Protein AF-A0A7X5N1J2-F1 (afdb_monomer_lite)

Foldseek 3Di:
DKDKDDQQDADPVRDGVNDIDIDDDDDDFDDWDKAWPFFEEADELPPDLATKMKTAPAFKKKKWKWFFDPVLVVLCCVLRVTFFKDFLCSQPPPPDSHHHVVVGTGTQDIDMDTDDDDGGDIDIDHDPLNVPPSSSDFGKMKMWMDGPPDPHRMTGIHIYGYDQWDWDWDDDPPDIDIDIDGNPD

Organism: Xanthomonas perforans (NCBI:txid442694)

InterPro domains:
  IPR049120 Alpha-2 macroglobulin, MG2 domain [PF21142] (35-160)
  IPR051802 Alpha-2-macroglobulin-like [PTHR40094] (1-184)

Secondary structure (DSSP, 8-state):
-EEEE-TTPBPTTS-B--S-EEEE---PPPPPEEEES-SSEEEETTT---EEEEEES--EEEEEEEEEPGGGHHHHHHH-SS-EEEEHHHHH---TT---HHHHEEEEEEEEEE----TT--EEEEE--TT-GGGSSSEEEEEEEEETT---SEEEEEEEEEESEEEEEEEETTEEEEEEEES--

pLDDT: mean 85.15, std 10.13, range [54.38, 95.81]

Sequence (185 aa):
YTVLVDANLLAADGSRLGKPLKQKVYTGALKPVAGFASQGSVLPARESRGLPVVSVNVPEVDVEFLRVREKSLPAFFQQFQRGGRRGSWELESEYNDKQPLSKLADPVYVNRFILGGKQNERVLTYLPTQDIKELQEPGLYFAVMKRAGSFDNGFDTAFFTVSDIGLHTRAYKDKLFVHTASLQS

Structure (mmCIF, N/CA/C/O backbone):
data_AF-A0A7X5N1J2-F1
#
_entry.id   AF-A0A7X5N1J2-F1
#
loop_
_atom_site.group_PDB
_atom_site.id
_atom_site.type_symbol
_atom_site.label_atom_id
_atom_site.label_alt_id
_atom_site.label_comp_id
_atom_site.label_asym_id
_atom_site.label_entity_id
_atom_site.label_seq_id
_atom_site.pdbx_PDB_ins_code
_atom_site.Cartn_x
_atom_site.Cartn_y
_atom_site.Cartn_z
_atom_site.occupancy
_atom_site.B_iso_or_equiv
_atom_site.auth_seq_id
_atom_site.auth_comp_id
_atom_site.auth_asym_id
_atom_site.auth_atom_id
_atom_site.pdbx_PDB_model_num
ATOM 1 N N . TYR A 1 1 ? -17.396 0.443 27.880 1.00 82.31 1 TYR A N 1
ATOM 2 C CA . TYR A 1 1 ? -18.662 1.063 28.324 1.00 82.31 1 TYR A CA 1
ATOM 3 C C . TYR A 1 1 ? -19.484 0.029 29.089 1.00 82.31 1 TYR A C 1
ATOM 5 O O . TYR A 1 1 ? -19.074 -1.124 29.172 1.00 82.31 1 TYR A O 1
ATOM 13 N N . THR A 1 2 ? -20.599 0.425 29.699 1.00 91.81 2 THR A N 1
ATOM 14 C CA . THR A 1 2 ? -21.495 -0.508 30.399 1.00 91.81 2 THR A CA 1
ATOM 15 C C . THR A 1 2 ? -22.780 -0.625 29.601 1.00 91.81 2 THR A C 1
ATOM 17 O O . THR A 1 2 ? -23.405 0.391 29.319 1.00 91.81 2 THR A O 1
ATOM 20 N N . VAL A 1 3 ? -23.155 -1.847 29.240 1.00 93.81 3 VAL A N 1
ATOM 21 C CA . VAL A 1 3 ? -24.451 -2.149 28.634 1.00 93.81 3 VAL A CA 1
ATOM 22 C C . VAL A 1 3 ? -25.414 -2.491 29.755 1.00 93.81 3 VAL A C 1
ATOM 24 O O . VAL A 1 3 ? -25.106 -3.329 30.606 1.00 93.81 3 VAL A O 1
ATOM 27 N N . LEU A 1 4 ? -26.559 -1.820 29.765 1.00 94.31 4 LEU A N 1
ATOM 28 C CA . LEU A 1 4 ? -27.671 -2.141 30.643 1.00 94.31 4 LEU A CA 1
ATOM 29 C C . LEU A 1 4 ? -28.816 -2.633 29.767 1.00 94.31 4 LEU A C 1
ATOM 31 O O . LEU A 1 4 ? -29.276 -1.914 28.885 1.00 94.31 4 LEU A O 1
ATOM 35 N N . VAL A 1 5 ? -29.229 -3.873 29.993 1.00 93.62 5 VAL A N 1
ATOM 36 C CA . VAL A 1 5 ? -30.381 -4.478 29.332 1.00 93.62 5 VAL A CA 1
ATOM 37 C C . VAL A 1 5 ? -31.545 -4.417 30.304 1.00 93.62 5 VAL A C 1
ATOM 39 O O . VAL A 1 5 ? -31.439 -4.906 31.431 1.00 93.62 5 VAL A O 1
ATOM 42 N N . ASP A 1 6 ? -32.628 -3.773 29.880 1.00 93.44 6 ASP A N 1
ATOM 43 C CA . ASP A 1 6 ? -33.810 -3.582 30.712 1.00 93.44 6 ASP A CA 1
ATOM 44 C C . ASP A 1 6 ? -34.527 -4.914 30.980 1.00 93.44 6 ASP A C 1
ATOM 46 O O . ASP A 1 6 ? -34.611 -5.781 30.107 1.00 93.44 6 ASP A O 1
ATOM 50 N N . ALA A 1 7 ? -35.085 -5.066 32.182 1.00 92.75 7 ALA A N 1
ATOM 51 C CA . ALA A 1 7 ? -35.844 -6.256 32.568 1.00 92.75 7 ALA A CA 1
ATOM 52 C 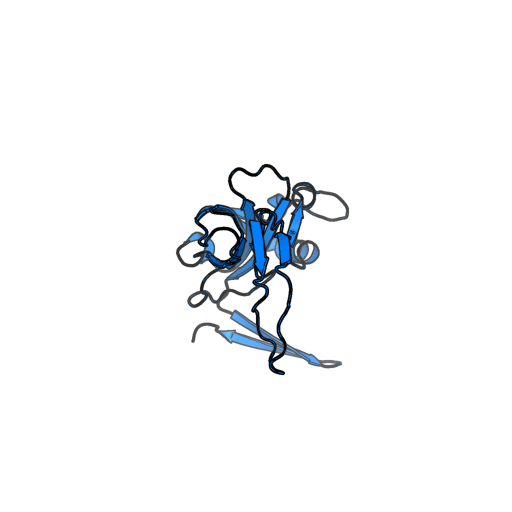C . ALA A 1 7 ? -37.081 -6.492 31.681 1.00 92.75 7 ALA A C 1
ATOM 54 O O . ALA A 1 7 ? -37.559 -7.622 31.566 1.00 92.75 7 ALA A O 1
ATOM 55 N N . ASN A 1 8 ? -37.598 -5.434 31.056 1.00 94.00 8 ASN A N 1
ATOM 56 C CA . ASN A 1 8 ? -38.780 -5.471 30.209 1.00 94.00 8 ASN A CA 1
ATOM 57 C C . ASN A 1 8 ? -38.484 -5.820 28.750 1.00 94.00 8 ASN A C 1
ATOM 59 O O . ASN A 1 8 ? -39.439 -5.861 27.970 1.00 94.00 8 ASN A O 1
ATOM 63 N N . LEU A 1 9 ? -37.217 -6.067 28.381 1.00 92.94 9 LEU A N 1
ATOM 64 C CA . LEU A 1 9 ? -36.856 -6.481 27.027 1.00 92.94 9 LEU A CA 1
ATOM 65 C C . LEU A 1 9 ? -37.689 -7.709 26.630 1.00 92.94 9 LEU A C 1
ATOM 67 O O . LEU A 1 9 ? -37.659 -8.731 27.319 1.00 92.94 9 LEU A O 1
ATOM 71 N N . LEU A 1 10 ? -38.458 -7.559 25.552 1.00 94.69 10 LEU A N 1
ATOM 72 C CA . LEU A 1 10 ? -39.409 -8.552 25.068 1.00 94.69 10 LEU A CA 1
ATOM 73 C C . LEU A 1 10 ? -38.731 -9.452 24.030 1.00 94.69 10 LEU A C 1
ATOM 75 O O . LEU A 1 10 ? -38.109 -8.956 23.090 1.00 94.69 10 LEU A O 1
ATOM 79 N N . ALA A 1 11 ? -38.868 -10.762 24.188 1.00 91.12 11 ALA A N 1
ATOM 80 C CA . ALA A 1 11 ? -38.504 -11.728 23.166 1.00 91.12 11 ALA A CA 1
ATOM 81 C C . ALA A 1 11 ? -39.623 -11.857 22.118 1.00 91.12 11 ALA A C 1
ATOM 83 O O . ALA A 1 11 ? -40.761 -11.434 22.333 1.00 91.12 11 ALA A O 1
ATOM 84 N N . ALA A 1 12 ? -39.302 -12.452 20.967 1.00 92.81 12 ALA A N 1
ATOM 85 C CA . ALA A 1 12 ? -40.252 -12.626 19.865 1.00 92.81 12 ALA A CA 1
ATOM 86 C C . ALA A 1 12 ? -41.467 -13.503 20.230 1.00 92.81 12 ALA A C 1
ATOM 88 O O . ALA A 1 12 ? -42.516 -13.385 19.606 1.00 92.81 12 ALA A O 1
ATOM 89 N N . ASP A 1 13 ? -41.337 -14.354 21.248 1.00 92.12 13 ASP A N 1
ATOM 90 C CA . ASP A 1 13 ? -42.407 -15.199 21.790 1.00 92.12 13 ASP A CA 1
ATOM 91 C C . ASP A 1 13 ? -43.282 -14.491 22.847 1.00 92.12 13 ASP A C 1
ATOM 93 O O . ASP A 1 13 ? -44.199 -15.093 23.401 1.00 92.12 13 ASP A O 1
ATOM 97 N N . GLY A 1 14 ? -43.010 -13.212 23.135 1.00 90.31 14 GLY A N 1
ATOM 98 C CA . GLY A 1 14 ? -43.732 -12.407 24.120 1.00 90.31 14 GLY A CA 1
ATOM 99 C C . GLY A 1 14 ? -43.215 -12.522 25.558 1.00 90.31 14 GLY A C 1
ATOM 100 O O . GLY A 1 14 ? -43.698 -11.795 26.430 1.00 90.31 14 GLY A O 1
ATOM 101 N N . SER A 1 15 ? -42.227 -13.381 25.829 1.00 92.44 15 SER A N 1
ATOM 102 C CA . SER A 1 15 ? -41.591 -13.473 27.148 1.00 92.44 15 SER A CA 1
ATOM 103 C C . SER A 1 15 ? -40.693 -12.258 27.439 1.00 92.44 15 SER A C 1
ATOM 105 O O . SER A 1 15 ? -40.259 -11.544 26.533 1.00 92.44 15 SER A O 1
ATOM 107 N N . ARG A 1 16 ? -40.438 -11.976 28.724 1.00 92.81 16 ARG A N 1
ATOM 108 C CA . ARG A 1 16 ? -39.605 -10.845 29.179 1.00 92.81 16 ARG A CA 1
ATOM 109 C C . ARG A 1 16 ? -38.338 -11.338 29.864 1.00 92.81 16 ARG A C 1
ATOM 111 O O . ARG A 1 16 ? -38.362 -12.368 30.531 1.00 92.81 16 ARG A O 1
ATOM 118 N N . LEU A 1 17 ? -37.267 -10.546 29.786 1.00 89.69 17 LEU A N 1
ATOM 119 C CA . LEU A 1 17 ? -35.985 -10.840 30.441 1.00 89.69 17 LEU A CA 1
ATOM 120 C C . LEU A 1 17 ? -36.108 -11.003 31.972 1.00 89.69 17 LEU A C 1
ATOM 122 O O . LEU A 1 17 ? -35.361 -11.760 32.588 1.00 89.69 17 LEU A O 1
ATOM 126 N N . GLY A 1 18 ? -37.047 -10.290 32.602 1.00 89.88 18 GLY A N 1
ATOM 127 C CA . GLY A 1 18 ? -37.449 -10.466 34.001 1.00 89.88 18 GLY A CA 1
ATOM 128 C C . GLY A 1 18 ? -36.514 -9.836 35.039 1.00 89.88 18 GLY A C 1
ATOM 129 O O . GLY A 1 18 ? -36.976 -9.438 36.106 1.00 89.88 18 GLY A O 1
ATOM 130 N N . LYS A 1 19 ? -35.217 -9.682 34.746 1.00 91.00 19 LYS A N 1
ATOM 131 C CA . LYS A 1 19 ? -34.254 -8.948 35.587 1.00 91.00 19 LYS A CA 1
ATOM 132 C C . LYS A 1 19 ? -33.327 -8.092 34.724 1.00 91.00 19 LYS A C 1
ATOM 134 O O . LYS A 1 19 ? -32.952 -8.534 33.639 1.00 91.00 19 LYS A O 1
ATOM 139 N N . PRO A 1 20 ? -32.930 -6.894 35.187 1.00 91.38 20 PRO A N 1
ATOM 140 C CA . PRO A 1 20 ? -32.008 -6.066 34.429 1.00 91.38 20 PRO A CA 1
ATOM 141 C C . PRO A 1 20 ? -30.621 -6.716 34.406 1.00 91.38 20 PRO A C 1
ATOM 143 O O . PRO A 1 20 ? -30.111 -7.149 35.443 1.00 91.38 20 PRO A O 1
ATOM 146 N N . LEU A 1 21 ? -29.993 -6.761 33.231 1.00 92.88 21 LEU A N 1
ATOM 147 C CA . LEU A 1 21 ? -28.631 -7.268 33.063 1.00 92.88 21 LEU A CA 1
ATOM 148 C C . LEU A 1 21 ? -27.672 -6.093 32.895 1.00 92.88 21 LEU A C 1
ATOM 150 O O . LEU A 1 21 ? -27.823 -5.278 31.988 1.00 92.88 21 LEU A O 1
ATOM 154 N N . LYS A 1 22 ? -26.652 -6.019 33.750 1.00 94.62 22 LYS A N 1
ATOM 155 C CA . LYS A 1 22 ? -25.591 -5.015 33.651 1.00 94.62 22 LYS A CA 1
ATOM 156 C C . LYS A 1 22 ? -24.286 -5.697 33.278 1.00 94.62 22 LYS A C 1
ATOM 158 O O . LYS A 1 22 ? -23.711 -6.413 34.094 1.00 94.62 22 LYS A O 1
ATOM 163 N N . GLN A 1 23 ? -23.794 -5.437 32.072 1.00 93.12 23 GLN A N 1
ATOM 164 C CA . GLN A 1 23 ? -22.552 -6.021 31.578 1.00 93.12 23 GLN A CA 1
ATOM 165 C C . GLN A 1 23 ? -21.539 -4.934 31.236 1.00 93.12 23 GLN A C 1
ATOM 167 O O . GLN A 1 23 ? -21.796 -4.018 30.453 1.00 93.12 23 GLN A O 1
ATOM 172 N N . LYS A 1 24 ? -20.354 -5.027 31.838 1.00 91.69 24 LYS A N 1
ATOM 173 C CA . LYS A 1 24 ? -19.232 -4.152 31.501 1.00 91.69 24 LYS A CA 1
ATOM 174 C C . LYS A 1 24 ? -18.561 -4.707 30.247 1.00 91.69 24 LYS A C 1
ATOM 176 O O . LYS A 1 24 ? -18.026 -5.810 30.276 1.00 91.69 24 LYS A O 1
ATOM 181 N N . VAL A 1 25 ? -18.593 -3.945 29.158 1.00 89.25 25 VAL A N 1
ATOM 182 C CA . VAL A 1 25 ? -17.987 -4.317 27.875 1.00 89.25 25 VAL A CA 1
ATOM 183 C C . VAL A 1 25 ? -16.741 -3.473 27.655 1.00 89.25 25 VAL A C 1
ATOM 185 O O . VAL A 1 25 ? -16.778 -2.238 27.713 1.00 89.25 25 VAL A O 1
ATOM 188 N N . TYR A 1 26 ? -15.622 -4.139 27.397 1.00 84.25 26 TYR A N 1
ATOM 189 C CA . TYR A 1 26 ? -14.385 -3.483 27.005 1.00 84.25 26 TYR A CA 1
ATOM 190 C C . TYR A 1 26 ? -14.174 -3.651 25.502 1.00 84.25 26 TYR A C 1
ATOM 192 O O . TYR A 1 26 ? -13.858 -4.736 25.027 1.00 84.25 26 TYR A O 1
ATOM 200 N N . THR A 1 27 ? -14.350 -2.566 24.756 1.00 77.94 27 THR A N 1
ATOM 201 C CA . THR A 1 27 ? -13.917 -2.472 23.362 1.00 77.94 27 THR A CA 1
ATOM 202 C C . THR A 1 27 ? -12.579 -1.747 23.368 1.00 77.94 27 THR A C 1
ATOM 204 O O . THR A 1 27 ? -12.538 -0.525 23.525 1.00 77.94 27 THR A O 1
ATOM 207 N N . GLY A 1 28 ? -11.480 -2.499 23.301 1.00 77.56 28 GLY A N 1
ATOM 208 C CA . GLY A 1 28 ? -10.151 -1.908 23.157 1.00 77.56 28 GLY A CA 1
ATOM 209 C C . GLY A 1 28 ? -10.058 -1.111 21.855 1.00 77.56 28 GLY A C 1
ATOM 210 O O . GLY A 1 28 ? -10.726 -1.443 20.875 1.00 77.56 28 GLY A O 1
ATOM 211 N N . ALA A 1 29 ? -9.242 -0.058 21.840 1.00 77.06 29 ALA A N 1
ATOM 212 C CA . ALA A 1 29 ? -8.966 0.662 20.603 1.00 77.06 29 ALA A CA 1
ATOM 213 C C . ALA A 1 29 ? -8.277 -0.280 19.606 1.00 77.06 29 ALA A C 1
ATOM 215 O O . ALA A 1 29 ? -7.348 -1.010 19.972 1.00 77.06 29 ALA A O 1
ATOM 216 N N . LEU A 1 30 ? -8.720 -0.260 18.348 1.00 83.50 30 LEU A N 1
ATOM 217 C CA . LEU A 1 30 ? -8.018 -0.985 17.295 1.00 83.50 30 LEU A CA 1
ATOM 218 C C . LEU A 1 30 ? -6.622 -0.382 17.144 1.00 83.50 30 LEU A C 1
ATOM 220 O O . LEU A 1 30 ? -6.469 0.840 17.054 1.00 83.50 30 LEU A O 1
ATOM 224 N N . LYS A 1 31 ? -5.597 -1.240 17.124 1.00 87.56 31 LYS A N 1
ATOM 225 C CA . LYS A 1 31 ? -4.228 -0.784 16.873 1.00 87.56 31 LYS A CA 1
ATOM 226 C C . LYS A 1 31 ? -4.184 -0.086 15.506 1.00 87.56 31 LYS A C 1
ATOM 228 O O . LYS A 1 31 ? -4.763 -0.625 14.562 1.00 87.56 31 LYS A O 1
ATOM 233 N N . PRO A 1 32 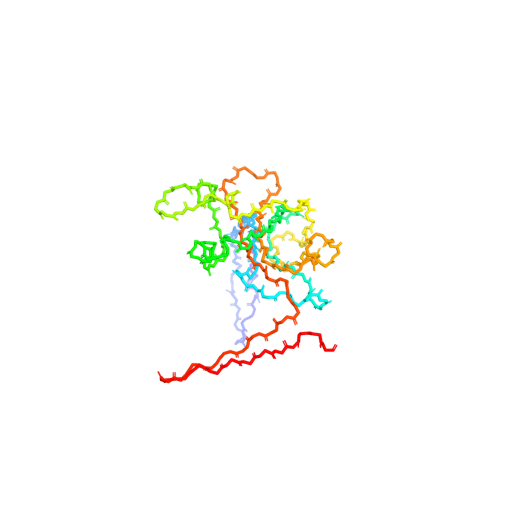? -3.508 1.069 15.384 1.00 89.38 32 PRO A N 1
ATOM 234 C CA . PRO A 1 32 ? -3.367 1.738 14.101 1.00 89.38 32 PRO A CA 1
ATOM 235 C C . PRO A 1 32 ? -2.650 0.849 13.089 1.00 89.38 32 PRO A C 1
ATOM 237 O O . PRO A 1 32 ? -1.551 0.359 13.358 1.00 89.38 32 PRO A O 1
ATOM 240 N N . VAL A 1 33 ? -3.266 0.643 11.930 1.00 89.62 33 VAL A N 1
ATOM 241 C CA . VAL A 1 33 ? -2.712 -0.167 10.841 1.00 89.62 33 VAL A CA 1
ATOM 242 C C . VAL A 1 33 ? -3.013 0.519 9.517 1.00 89.62 33 VAL A C 1
ATOM 244 O O . VAL A 1 33 ? -4.122 0.999 9.305 1.00 89.62 33 VAL A O 1
ATOM 247 N N . ALA A 1 34 ? -2.022 0.537 8.631 1.00 92.00 34 ALA A N 1
ATOM 248 C CA . ALA A 1 34 ? -2.174 0.870 7.223 1.00 92.00 34 ALA A CA 1
ATOM 249 C C . ALA A 1 34 ? -1.420 -0.180 6.395 1.00 92.00 34 ALA A C 1
ATOM 251 O O . ALA A 1 34 ? -0.380 -0.669 6.840 1.00 92.00 34 ALA A O 1
ATOM 252 N N . GLY A 1 35 ? -1.962 -0.543 5.236 1.00 91.19 35 GLY A N 1
ATOM 253 C CA . GLY A 1 35 ? -1.367 -1.513 4.317 1.00 91.19 35 GLY A CA 1
ATOM 254 C C . GLY A 1 35 ? -1.961 -1.399 2.916 1.00 91.19 35 GLY A C 1
ATOM 255 O O . GLY A 1 35 ? -3.090 -0.923 2.758 1.00 91.19 35 GLY A O 1
ATOM 256 N N . PHE A 1 36 ? -1.223 -1.818 1.893 1.00 90.81 36 PHE A N 1
ATOM 257 C CA . PHE A 1 36 ? -1.755 -1.866 0.538 1.00 90.81 36 PHE A CA 1
ATOM 258 C C . PHE A 1 36 ? -2.843 -2.939 0.434 1.00 90.81 36 PHE A C 1
ATOM 260 O O . PHE A 1 36 ? -2.718 -4.050 0.953 1.00 90.81 36 PHE A O 1
ATOM 267 N N . ALA A 1 37 ? -3.943 -2.603 -0.241 1.00 85.06 37 ALA A N 1
ATOM 268 C CA . ALA A 1 37 ? -5.053 -3.531 -0.446 1.00 85.06 37 ALA A CA 1
ATOM 269 C C . ALA A 1 37 ? -4.733 -4.587 -1.516 1.00 85.06 37 ALA A C 1
ATOM 271 O O . ALA A 1 37 ? -5.322 -5.666 -1.513 1.00 85.06 37 ALA A O 1
ATOM 272 N N . SER A 1 38 ? -3.815 -4.264 -2.432 1.00 74.06 38 SER A N 1
ATOM 273 C CA . SER A 1 38 ? -3.350 -5.141 -3.504 1.00 74.06 38 SER A CA 1
ATOM 274 C C . SER A 1 38 ? -1.841 -5.333 -3.416 1.00 74.06 38 SER A C 1
ATOM 276 O O . SER A 1 38 ? -1.108 -4.401 -3.101 1.00 74.06 38 SER A O 1
ATOM 278 N N . GLN A 1 39 ? -1.397 -6.552 -3.718 1.00 67.06 39 GLN A N 1
ATOM 279 C CA . GLN A 1 39 ? -0.000 -6.984 -3.631 1.00 67.06 39 GLN A CA 1
ATOM 280 C C . GLN A 1 39 ? 0.666 -7.140 -5.007 1.00 67.06 39 GLN A C 1
ATOM 282 O O . GLN A 1 39 ? 1.762 -7.687 -5.105 1.00 67.06 39 GLN A O 1
ATOM 287 N N . GLY A 1 40 ? -0.012 -6.687 -6.062 1.00 62.69 40 GLY A N 1
ATOM 288 C CA . GLY A 1 40 ? 0.443 -6.751 -7.446 1.00 62.69 40 GLY A CA 1
ATOM 289 C C . GLY A 1 40 ? -0.712 -6.403 -8.377 1.00 62.69 40 GLY A C 1
ATOM 290 O O . GLY A 1 40 ? -1.700 -7.133 -8.434 1.00 62.69 40 GLY A O 1
ATOM 291 N N . SER A 1 41 ? -0.621 -5.272 -9.074 1.00 63.56 41 SER A N 1
ATOM 292 C CA . SER A 1 41 ? -1.635 -4.849 -10.046 1.00 63.56 41 SER A CA 1
ATOM 293 C C . SER A 1 41 ? -0.987 -4.159 -11.236 1.00 63.56 41 SER A C 1
ATOM 295 O O . SER A 1 41 ? -0.076 -3.352 -11.073 1.00 63.56 41 SER A O 1
ATOM 297 N N . VAL A 1 42 ? -1.497 -4.425 -12.435 1.00 60.28 42 VAL A N 1
ATOM 298 C CA . VAL A 1 42 ? -1.245 -3.550 -13.584 1.00 60.28 42 VAL A CA 1
ATOM 299 C C . VAL A 1 42 ? -2.128 -2.318 -13.399 1.00 60.28 42 VAL A C 1
ATOM 301 O O . VAL A 1 42 ? -3.324 -2.461 -13.135 1.00 60.28 42 VAL A O 1
ATOM 304 N N . LEU A 1 43 ? -1.547 -1.122 -13.469 1.00 61.88 43 LEU A N 1
ATOM 305 C CA . LEU A 1 43 ? -2.310 0.119 -13.534 1.00 61.88 43 LEU A CA 1
ATOM 306 C C . LEU A 1 43 ? -2.411 0.512 -15.011 1.00 61.88 43 LEU A C 1
ATOM 308 O O . LEU A 1 43 ? -1.380 0.770 -15.637 1.00 61.88 43 LEU A O 1
ATOM 312 N N . PRO A 1 44 ? -3.625 0.579 -15.584 1.00 57.12 44 PRO A N 1
ATOM 313 C CA . PRO A 1 44 ? -3.818 1.235 -16.867 1.00 57.12 44 PRO A CA 1
ATOM 314 C C . PRO A 1 44 ? -3.316 2.676 -16.767 1.00 57.12 44 PRO A C 1
ATOM 316 O O . PRO A 1 44 ? -3.649 3.375 -15.805 1.00 57.12 44 PRO A O 1
ATOM 319 N N . ALA A 1 45 ? -2.549 3.128 -17.760 1.00 57.38 45 ALA A N 1
ATOM 320 C CA . ALA A 1 45 ? -1.873 4.426 -17.739 1.00 57.38 45 ALA A CA 1
ATOM 321 C C . ALA A 1 45 ? -2.809 5.640 -17.535 1.00 57.38 45 ALA A C 1
ATOM 323 O O . ALA A 1 45 ? -2.325 6.717 -17.202 1.00 57.38 45 ALA A O 1
ATOM 324 N N . ARG A 1 46 ? -4.133 5.503 -17.738 1.00 57.66 46 ARG A N 1
ATOM 325 C CA . ARG A 1 46 ? -5.076 6.640 -17.705 1.00 57.66 46 ARG A CA 1
ATOM 326 C C . ARG A 1 46 ? -6.371 6.455 -16.903 1.00 57.66 46 ARG A C 1
ATOM 328 O O . ARG A 1 46 ? -6.926 7.457 -16.476 1.00 57.66 46 ARG A O 1
ATOM 335 N N . GLU A 1 47 ? -6.820 5.236 -16.593 1.00 60.31 47 GLU A N 1
ATOM 336 C CA . GLU A 1 47 ? -8.133 5.018 -15.933 1.00 60.31 47 GLU A CA 1
ATOM 337 C C . GLU A 1 47 ? -8.074 4.374 -14.536 1.00 60.31 47 GLU A C 1
ATOM 339 O O . GLU A 1 47 ? -9.100 4.055 -13.932 1.00 60.31 47 GLU A O 1
ATOM 344 N N . SER A 1 48 ? -6.880 4.166 -13.980 1.00 67.69 48 SER A N 1
ATOM 345 C CA . SER A 1 48 ? -6.772 3.633 -12.623 1.00 67.69 48 SER A CA 1
ATOM 346 C C . SER A 1 48 ? -7.113 4.678 -11.560 1.00 67.69 48 SER A C 1
ATOM 348 O O . SER A 1 48 ? -6.520 5.748 -11.521 1.00 67.69 48 SER A O 1
ATOM 350 N N . ARG A 1 49 ? -7.957 4.319 -10.583 1.00 71.25 49 ARG A N 1
ATOM 351 C CA . ARG A 1 49 ? -8.207 5.142 -9.380 1.00 71.25 49 ARG A CA 1
ATOM 352 C C . ARG A 1 49 ? -6.966 5.346 -8.494 1.00 71.25 49 ARG A C 1
ATOM 354 O O . ARG A 1 49 ? -7.065 6.037 -7.488 1.00 71.25 49 ARG A O 1
ATOM 361 N N . GLY A 1 50 ? -5.827 4.748 -8.846 1.00 84.44 50 GLY A N 1
ATOM 362 C CA . GLY A 1 50 ? -4.569 4.839 -8.115 1.00 84.44 50 GLY A CA 1
ATOM 363 C C . GLY A 1 50 ? -4.296 3.604 -7.263 1.00 84.44 50 GLY A C 1
ATOM 364 O O . GLY A 1 50 ? -4.874 2.535 -7.485 1.00 84.44 50 GLY A O 1
ATOM 365 N N . LEU A 1 51 ? -3.396 3.734 -6.288 1.00 88.44 51 LEU A N 1
ATOM 366 C CA . LEU A 1 51 ? -2.947 2.602 -5.476 1.00 88.44 51 LEU A CA 1
ATOM 367 C C . LEU A 1 51 ? -3.846 2.438 -4.234 1.00 88.44 51 LEU A C 1
ATOM 369 O O . LEU A 1 51 ? -3.901 3.349 -3.405 1.00 88.44 51 LEU A O 1
ATOM 373 N N . PRO A 1 52 ? -4.574 1.317 -4.077 1.00 90.12 52 PRO A N 1
ATOM 374 C CA . PRO A 1 52 ? -5.515 1.154 -2.976 1.00 90.12 52 PRO A CA 1
ATOM 375 C C . PRO A 1 52 ? -4.796 0.857 -1.654 1.00 90.12 52 PRO A C 1
ATOM 377 O O . PRO A 1 52 ? -3.993 -0.074 -1.558 1.00 90.12 52 PRO A O 1
ATOM 380 N N . VAL A 1 53 ? -5.148 1.601 -0.610 1.00 91.75 53 VAL A N 1
ATOM 381 C CA . VAL A 1 53 ? -4.633 1.486 0.758 1.00 91.75 53 VAL A CA 1
ATOM 382 C C . VAL A 1 53 ? -5.791 1.272 1.720 1.00 91.75 53 VAL A C 1
ATOM 384 O O . VAL A 1 53 ? -6.784 1.998 1.708 1.00 91.75 53 VAL A O 1
ATOM 387 N N . VAL A 1 54 ? -5.653 0.274 2.584 1.00 92.75 54 VAL A N 1
ATOM 388 C CA . VAL A 1 54 ? -6.565 0.033 3.699 1.00 92.75 54 VAL A CA 1
ATOM 389 C C . VAL A 1 54 ? -5.935 0.581 4.966 1.00 92.75 54 VAL A C 1
ATOM 391 O O . VAL A 1 54 ? -4.804 0.223 5.295 1.00 92.75 54 VAL A O 1
ATOM 394 N N . SER A 1 55 ? -6.683 1.388 5.714 1.00 93.56 55 SER A N 1
ATOM 395 C CA . SER A 1 55 ? -6.234 1.911 7.002 1.00 93.56 55 SER A CA 1
ATOM 396 C C . SER A 1 55 ? -7.312 1.862 8.079 1.00 93.56 55 SER A C 1
ATOM 398 O O . SER A 1 55 ? -8.510 1.797 7.801 1.00 93.56 55 SER A O 1
ATOM 400 N N . VAL A 1 56 ? -6.861 1.862 9.333 1.00 93.62 56 VAL A N 1
ATOM 401 C CA . VAL A 1 56 ? -7.675 2.056 10.535 1.00 93.62 56 VAL A CA 1
ATOM 402 C C . VAL A 1 56 ? -6.863 2.856 11.544 1.00 93.62 56 VAL A C 1
ATOM 404 O O . VAL A 1 56 ? -5.717 2.505 11.826 1.00 93.62 56 VAL A O 1
ATOM 407 N N . ASN A 1 57 ? -7.442 3.924 12.099 1.00 91.56 57 ASN A N 1
ATOM 408 C CA . ASN A 1 57 ? -6.785 4.795 13.085 1.00 91.56 57 ASN A CA 1
ATOM 409 C C . ASN A 1 57 ? -5.422 5.368 12.631 1.00 91.56 57 ASN A C 1
ATOM 411 O O . ASN A 1 57 ? -4.575 5.662 13.473 1.00 91.56 57 ASN A O 1
ATOM 415 N N . VAL A 1 58 ? -5.191 5.513 11.321 1.00 92.44 58 VAL A N 1
ATOM 416 C CA . VAL A 1 58 ? -3.968 6.102 10.752 1.00 92.44 58 VAL A CA 1
ATOM 417 C C . VAL A 1 58 ? -4.365 7.306 9.895 1.00 92.44 58 VAL A C 1
ATOM 419 O O . VAL A 1 58 ? -5.022 7.091 8.879 1.00 92.44 58 VAL A O 1
ATOM 422 N N . PRO A 1 59 ? -3.991 8.539 10.285 1.00 92.25 59 PRO A N 1
ATOM 423 C CA . PRO A 1 59 ? -4.351 9.749 9.544 1.00 92.25 59 PRO A CA 1
ATOM 424 C C . PRO A 1 59 ? -3.447 10.018 8.336 1.00 92.25 59 PRO A C 1
ATOM 426 O O . PRO A 1 59 ? -3.862 10.683 7.396 1.00 92.25 59 PRO A O 1
ATOM 429 N N . GLU A 1 60 ? -2.210 9.525 8.344 1.00 93.88 60 GLU A N 1
ATOM 430 C CA . GLU A 1 60 ? -1.232 9.800 7.291 1.00 93.88 60 GLU A CA 1
ATOM 431 C C . GLU A 1 60 ? -0.192 8.683 7.167 1.00 93.88 60 GLU A C 1
ATOM 433 O O . GLU A 1 60 ? 0.143 7.990 8.136 1.00 93.88 60 GLU A O 1
ATOM 438 N N . VAL A 1 61 ? 0.317 8.514 5.950 1.00 94.19 61 VAL A N 1
ATOM 439 C CA . VAL A 1 61 ? 1.359 7.545 5.602 1.00 94.19 61 VAL A CA 1
ATOM 440 C C . VAL A 1 61 ? 2.413 8.196 4.720 1.00 94.19 61 VAL A C 1
ATOM 442 O O . VAL A 1 61 ? 2.089 8.995 3.845 1.00 94.19 61 VAL A O 1
ATOM 445 N N . ASP A 1 62 ? 3.672 7.832 4.941 1.00 94.75 62 ASP A N 1
ATOM 446 C CA . ASP A 1 62 ? 4.768 8.187 4.045 1.00 94.75 62 ASP A CA 1
ATOM 447 C C . ASP A 1 62 ? 4.922 7.057 3.025 1.00 94.75 62 ASP A C 1
ATOM 449 O O . ASP A 1 62 ? 5.048 5.890 3.414 1.00 94.75 62 ASP A O 1
ATOM 453 N N . VAL A 1 63 ? 4.898 7.395 1.736 1.00 93.69 63 VAL A N 1
ATOM 454 C CA . VAL A 1 63 ? 5.060 6.426 0.648 1.00 93.69 63 VAL A CA 1
ATOM 455 C C . VAL A 1 63 ? 6.206 6.856 -0.252 1.00 93.69 63 VAL A C 1
ATOM 457 O O . VAL A 1 63 ? 6.220 7.967 -0.785 1.00 93.69 63 VAL A O 1
ATOM 460 N N . GLU A 1 64 ? 7.156 5.948 -0.420 1.00 94.75 64 GLU A N 1
ATOM 461 C CA . GLU A 1 64 ? 8.262 6.055 -1.360 1.00 94.75 64 GLU A CA 1
ATOM 462 C C . GLU A 1 64 ? 7.990 5.157 -2.564 1.00 94.75 64 GLU A C 1
ATOM 464 O O . GLU A 1 64 ? 7.673 3.975 -2.421 1.00 94.75 64 GLU A O 1
ATOM 469 N N . PHE A 1 65 ? 8.111 5.727 -3.756 1.00 94.25 65 PHE A N 1
ATOM 470 C CA . PHE A 1 65 ? 7.994 5.024 -5.018 1.00 94.25 65 PHE A CA 1
ATOM 471 C C . PHE A 1 65 ? 9.372 4.888 -5.644 1.00 94.25 65 PHE A C 1
ATOM 473 O O . PHE A 1 65 ? 10.093 5.871 -5.832 1.00 94.25 65 PHE A O 1
ATOM 480 N N . LEU A 1 66 ? 9.705 3.659 -6.015 1.00 94.88 66 LEU A N 1
ATOM 481 C CA . LEU A 1 66 ? 10.936 3.314 -6.695 1.00 94.88 66 LEU A CA 1
ATOM 482 C C . LEU A 1 66 ? 10.616 2.731 -8.066 1.00 94.88 66 LEU A C 1
ATOM 484 O O . LEU A 1 66 ? 9.713 1.907 -8.195 1.00 94.88 66 LEU A O 1
ATOM 488 N N . ARG A 1 67 ? 11.373 3.116 -9.089 1.00 95.12 67 ARG A N 1
ATOM 489 C CA . ARG A 1 67 ? 11.314 2.492 -10.412 1.00 95.12 67 ARG A CA 1
ATOM 490 C C . ARG A 1 67 ? 12.328 1.358 -10.467 1.00 95.12 67 ARG A C 1
ATOM 492 O O . ARG A 1 67 ? 13.514 1.564 -10.217 1.00 95.12 67 ARG A O 1
ATOM 499 N N . VAL A 1 68 ? 11.869 0.152 -10.782 1.00 94.38 68 VAL A N 1
ATOM 500 C CA . VAL A 1 68 ? 12.744 -1.019 -10.905 1.00 94.38 68 VAL A CA 1
ATOM 501 C C . VAL A 1 68 ? 13.563 -0.897 -12.186 1.00 94.38 68 VAL A C 1
ATOM 503 O O . VAL A 1 68 ? 13.025 -0.615 -13.257 1.00 94.38 68 VAL A O 1
ATOM 506 N N . ARG A 1 69 ? 14.875 -1.121 -12.085 1.00 94.31 69 ARG A N 1
ATOM 507 C CA . ARG A 1 69 ? 15.785 -1.070 -13.233 1.00 94.31 69 ARG A CA 1
ATOM 508 C C . ARG A 1 69 ? 15.472 -2.223 -14.178 1.00 94.31 69 ARG A C 1
ATOM 510 O O . ARG A 1 69 ? 15.368 -3.366 -13.739 1.00 94.31 69 ARG A O 1
ATOM 517 N N . GLU A 1 70 ? 15.417 -1.955 -15.478 1.00 91.88 70 GLU A N 1
ATOM 518 C CA . GLU A 1 70 ? 15.048 -2.961 -16.487 1.00 91.88 70 GLU A CA 1
ATOM 519 C C . GLU A 1 70 ? 15.934 -4.215 -16.428 1.00 91.88 70 GLU A C 1
ATOM 521 O O . GLU A 1 70 ? 15.436 -5.338 -16.372 1.00 91.88 70 GLU A O 1
ATOM 526 N N . LYS A 1 71 ? 17.256 -4.025 -16.316 1.00 93.50 71 LYS A N 1
ATOM 527 C CA . LYS A 1 71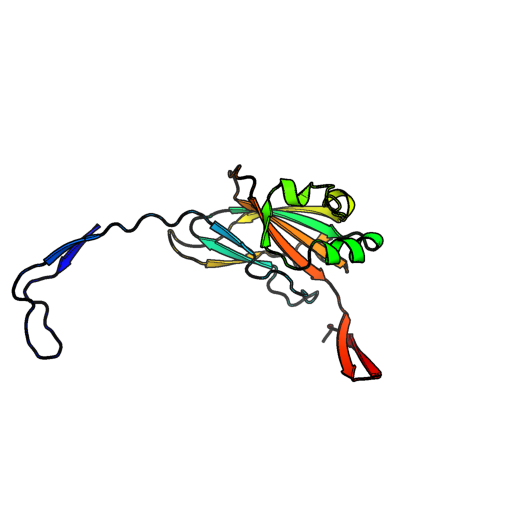 ? 18.237 -5.117 -16.161 1.00 93.50 71 LYS A CA 1
ATOM 528 C C . LYS A 1 71 ? 18.037 -5.964 -14.898 1.00 93.50 71 LYS A C 1
ATOM 530 O O . LYS A 1 71 ? 18.515 -7.091 -14.833 1.00 93.50 71 LYS A O 1
ATOM 535 N N . SER A 1 72 ? 17.360 -5.409 -13.897 1.00 92.31 72 SER A N 1
ATOM 536 C CA . SER A 1 72 ? 17.127 -6.023 -12.593 1.00 92.31 72 SER A CA 1
ATOM 537 C C . SER A 1 72 ? 15.733 -6.643 -12.477 1.00 92.31 72 SER A C 1
ATOM 539 O O . SER A 1 72 ? 15.456 -7.277 -11.462 1.00 92.31 72 SER A O 1
ATOM 541 N N . LEU A 1 73 ? 14.868 -6.521 -13.495 1.00 90.25 73 LEU A N 1
ATOM 542 C CA . LEU A 1 73 ? 13.509 -7.078 -13.477 1.00 90.25 73 LEU A CA 1
ATOM 543 C C . LEU A 1 73 ? 13.471 -8.582 -13.151 1.00 90.25 73 LEU A C 1
ATOM 545 O O . LEU A 1 73 ? 12.683 -8.957 -12.281 1.00 90.25 73 LEU A O 1
ATOM 549 N N . PRO A 1 74 ? 14.307 -9.456 -13.756 1.00 89.50 74 PRO A N 1
ATOM 550 C CA . PRO A 1 74 ? 14.274 -10.883 -13.431 1.00 89.50 74 PRO A CA 1
ATOM 551 C C . PRO A 1 74 ? 14.604 -11.156 -11.958 1.00 89.50 74 PRO A C 1
ATOM 553 O O . PRO A 1 74 ? 13.883 -11.898 -11.294 1.00 89.50 74 PRO A O 1
ATOM 556 N N . ALA A 1 75 ? 15.650 -10.508 -11.433 1.00 88.69 75 ALA A N 1
ATOM 557 C CA . ALA A 1 75 ? 16.059 -10.637 -10.035 1.00 88.69 75 ALA A CA 1
ATOM 558 C C . ALA A 1 75 ? 14.987 -10.082 -9.083 1.00 88.69 75 ALA A C 1
ATOM 560 O O . ALA A 1 75 ? 14.644 -10.709 -8.080 1.00 88.69 75 ALA A O 1
ATOM 561 N N . PHE A 1 76 ? 14.388 -8.944 -9.440 1.00 89.12 76 PHE A N 1
ATOM 562 C CA . PHE A 1 76 ? 13.293 -8.351 -8.688 1.00 89.12 76 PHE A CA 1
ATOM 563 C C . PHE A 1 76 ? 12.094 -9.301 -8.602 1.00 89.12 76 PHE A C 1
ATOM 565 O O . PHE A 1 76 ? 11.618 -9.565 -7.504 1.00 89.12 76 PHE A O 1
ATOM 572 N N . PHE A 1 77 ? 11.629 -9.881 -9.712 1.00 85.81 77 PHE A N 1
ATOM 573 C CA . PHE A 1 77 ? 10.490 -10.807 -9.677 1.00 85.81 77 PHE A CA 1
ATOM 574 C C . PHE A 1 77 ? 10.785 -12.099 -8.908 1.00 85.81 77 PHE A C 1
ATOM 576 O O . PHE A 1 77 ? 9.883 -12.636 -8.264 1.00 85.81 77 PHE A O 1
ATOM 583 N N . GLN A 1 78 ? 12.032 -12.580 -8.915 1.00 84.75 78 GLN A N 1
ATOM 584 C CA . GLN A 1 78 ? 12.435 -13.717 -8.083 1.00 84.75 78 GLN A CA 1
ATOM 585 C C . GLN A 1 78 ? 12.325 -13.398 -6.583 1.00 84.75 78 GLN A C 1
ATOM 587 O O . GLN A 1 78 ? 11.827 -14.227 -5.821 1.00 84.75 78 GLN A O 1
ATOM 592 N N . GLN A 1 79 ? 12.722 -12.191 -6.163 1.00 84.06 79 GLN A N 1
ATOM 593 C CA . GLN A 1 79 ? 12.728 -11.763 -4.757 1.00 84.06 79 GLN A CA 1
ATOM 594 C C . GLN A 1 79 ? 11.384 -11.182 -4.270 1.00 84.06 79 GLN A C 1
ATOM 596 O O . GLN A 1 79 ? 11.044 -11.271 -3.084 1.00 84.06 79 GLN A O 1
ATOM 601 N N . PHE A 1 80 ? 10.599 -10.587 -5.167 1.00 79.62 80 PHE A N 1
ATOM 602 C CA . PHE A 1 80 ? 9.371 -9.845 -4.876 1.00 79.62 80 PHE A CA 1
ATOM 603 C C . PHE A 1 80 ? 8.154 -10.446 -5.598 1.00 79.62 80 PHE A C 1
ATOM 605 O O . PHE A 1 80 ? 7.374 -9.739 -6.225 1.00 79.62 80 PHE A O 1
ATOM 612 N N . GLN A 1 81 ? 7.951 -11.762 -5.463 1.00 68.50 81 GLN A N 1
ATOM 613 C CA . GLN A 1 81 ? 6.830 -12.485 -6.096 1.00 68.50 81 GLN A CA 1
ATOM 614 C C . GLN A 1 81 ? 5.437 -12.005 -5.648 1.00 68.50 81 GLN A C 1
ATOM 616 O O . GLN A 1 81 ? 4.454 -12.177 -6.366 1.00 68.50 81 GLN A O 1
ATOM 621 N N . ARG A 1 82 ? 5.337 -11.442 -4.439 1.00 66.62 82 ARG A N 1
ATOM 622 C CA . ARG A 1 82 ? 4.130 -10.818 -3.887 1.00 66.62 82 ARG A CA 1
ATOM 623 C C . ARG A 1 82 ? 4.536 -9.580 -3.095 1.00 66.62 82 ARG A C 1
ATOM 625 O O . ARG A 1 82 ? 5.570 -9.588 -2.417 1.00 66.62 82 ARG A O 1
ATOM 632 N N . GLY A 1 83 ? 3.724 -8.534 -3.157 1.00 66.38 83 GLY A N 1
ATOM 633 C CA . GLY A 1 83 ? 3.755 -7.493 -2.140 1.00 66.38 83 GLY A CA 1
ATOM 634 C C . GLY A 1 83 ? 3.417 -8.057 -0.751 1.00 66.38 83 GLY A C 1
ATOM 635 O O . GLY A 1 83 ? 2.950 -9.193 -0.603 1.00 66.38 83 GLY A O 1
ATOM 636 N N . GLY A 1 84 ? 3.647 -7.246 0.274 1.00 75.75 84 GLY A N 1
ATOM 637 C CA . GLY A 1 84 ? 3.204 -7.526 1.630 1.00 75.75 84 GLY A CA 1
ATOM 638 C C . GLY A 1 84 ? 3.993 -6.740 2.663 1.00 75.75 84 GLY A C 1
ATOM 639 O O . GLY A 1 84 ? 4.798 -5.863 2.335 1.00 75.75 84 GLY A O 1
ATOM 640 N N . ARG A 1 85 ? 3.782 -7.091 3.931 1.00 73.75 85 ARG A N 1
ATOM 641 C CA . ARG A 1 85 ? 4.588 -6.566 5.032 1.00 73.75 85 ARG A CA 1
ATOM 642 C C . ARG A 1 85 ? 6.007 -7.108 4.947 1.00 73.75 85 ARG A C 1
ATOM 644 O O . ARG A 1 85 ? 6.183 -8.319 4.859 1.00 73.75 85 ARG A O 1
ATOM 651 N N . ARG A 1 86 ? 6.991 -6.217 5.003 1.00 77.94 86 ARG A N 1
ATOM 652 C CA . ARG A 1 86 ? 8.418 -6.546 4.980 1.00 77.94 86 ARG A CA 1
ATOM 653 C C . ARG A 1 86 ? 9.146 -5.791 6.077 1.00 77.94 86 ARG A C 1
ATOM 655 O O . ARG A 1 86 ? 8.853 -4.623 6.333 1.00 77.94 86 ARG A O 1
ATOM 662 N N . GLY A 1 87 ? 10.094 -6.455 6.727 1.00 72.12 87 GLY A N 1
ATOM 663 C CA . GLY A 1 87 ? 11.015 -5.778 7.635 1.00 72.12 87 GLY A CA 1
ATOM 664 C C . GLY A 1 87 ? 12.087 -4.983 6.883 1.00 72.12 87 GLY A C 1
ATOM 665 O O . GLY A 1 87 ? 12.451 -5.347 5.766 1.00 72.12 87 GLY A O 1
ATOM 666 N N . SER A 1 88 ? 12.663 -3.959 7.523 1.00 69.06 88 SER A N 1
ATOM 667 C CA . SER A 1 88 ? 13.845 -3.234 6.999 1.00 69.06 88 SER A CA 1
ATOM 668 C C . SER A 1 88 ? 14.964 -4.191 6.573 1.00 69.06 88 SER A C 1
ATOM 670 O O . SER A 1 88 ? 15.510 -4.079 5.480 1.00 69.06 88 SER A O 1
ATOM 672 N N . TRP A 1 89 ? 15.224 -5.213 7.397 1.00 60.44 89 TRP A N 1
ATOM 673 C CA . TRP A 1 89 ? 16.211 -6.252 7.104 1.00 60.44 89 TRP A CA 1
ATOM 674 C C . TRP A 1 89 ? 15.932 -7.006 5.805 1.00 60.44 89 TRP A C 1
ATOM 676 O O . TRP A 1 89 ? 16.875 -7.357 5.115 1.00 60.44 89 TRP A O 1
ATOM 686 N N . GLU A 1 90 ? 14.674 -7.255 5.437 1.00 68.81 90 GLU A N 1
ATOM 687 C CA . GLU A 1 90 ? 14.345 -7.962 4.192 1.00 68.81 90 GLU A CA 1
ATOM 688 C C . GLU A 1 90 ? 14.541 -7.095 2.944 1.00 68.81 90 GLU A C 1
ATOM 690 O O . GLU A 1 90 ? 14.772 -7.635 1.861 1.00 68.81 90 GLU A O 1
ATOM 695 N N . LEU A 1 91 ? 14.428 -5.772 3.086 1.00 73.25 91 LEU A N 1
ATOM 696 C CA . LEU A 1 91 ? 14.633 -4.813 1.999 1.00 73.25 91 LEU A CA 1
ATOM 697 C C . LEU A 1 91 ? 16.121 -4.520 1.758 1.00 73.25 91 LEU A C 1
ATOM 699 O O . LEU A 1 91 ? 16.502 -4.217 0.628 1.00 73.25 91 LEU A O 1
ATOM 703 N N . GLU A 1 92 ? 16.951 -4.650 2.794 1.00 71.12 92 GLU A N 1
ATOM 704 C CA . GLU A 1 92 ? 18.393 -4.365 2.756 1.00 71.12 92 GLU A CA 1
ATOM 705 C C . GLU A 1 92 ? 19.280 -5.622 2.748 1.00 71.12 92 GLU A C 1
ATOM 707 O O . GLU A 1 92 ? 20.496 -5.513 2.606 1.00 71.12 92 GLU A O 1
ATOM 712 N N . SER A 1 93 ? 18.707 -6.822 2.901 1.00 67.12 93 SER A N 1
ATOM 713 C CA . SER A 1 93 ? 19.490 -8.061 2.994 1.00 67.12 93 SER A CA 1
ATOM 714 C C . SER A 1 93 ? 20.261 -8.369 1.708 1.00 67.12 93 SER A C 1
ATOM 716 O O . SER A 1 93 ? 19.696 -8.345 0.615 1.00 67.12 93 SER A O 1
ATOM 718 N N . GLU A 1 94 ? 21.524 -8.772 1.872 1.00 59.78 94 GLU A N 1
ATOM 719 C CA . GLU A 1 94 ? 22.377 -9.332 0.812 1.00 59.78 94 GLU A CA 1
ATOM 720 C C . GLU A 1 94 ? 22.597 -10.856 0.963 1.00 59.78 94 GLU A C 1
ATOM 722 O O . GLU A 1 94 ? 23.547 -11.413 0.418 1.00 59.78 94 GLU A O 1
ATOM 727 N N . TYR A 1 95 ? 21.753 -11.550 1.738 1.00 60.28 95 TYR A N 1
ATOM 728 C CA . TYR A 1 95 ? 21.887 -12.989 2.010 1.00 60.28 95 TYR A CA 1
ATOM 729 C C . TYR A 1 95 ? 20.944 -13.846 1.144 1.00 60.28 95 TYR A C 1
ATOM 731 O O . TYR A 1 95 ? 19.856 -13.404 0.774 1.00 60.28 95 TYR A O 1
ATOM 739 N N . ASN A 1 96 ? 21.318 -15.111 0.895 1.00 60.97 96 ASN A N 1
ATOM 740 C CA . ASN A 1 96 ? 20.526 -16.108 0.148 1.00 60.97 96 ASN A CA 1
ATOM 741 C C . ASN A 1 96 ? 20.072 -15.616 -1.241 1.00 60.97 96 ASN A C 1
ATOM 743 O O . ASN A 1 96 ? 18.876 -15.605 -1.532 1.00 60.97 96 ASN A O 1
ATOM 747 N N . ASP A 1 97 ? 21.025 -15.161 -2.060 1.00 68.06 97 ASP A N 1
ATOM 748 C CA . ASP A 1 97 ? 20.819 -14.675 -3.437 1.00 68.06 97 ASP A CA 1
ATOM 749 C C . ASP A 1 97 ? 19.891 -13.451 -3.579 1.00 68.06 97 ASP A C 1
ATOM 751 O O . ASP A 1 97 ? 19.525 -13.061 -4.690 1.00 68.06 97 ASP A O 1
ATOM 755 N N . LYS A 1 98 ? 19.528 -12.798 -2.467 1.00 73.56 98 LYS A N 1
ATOM 756 C CA . LYS A 1 98 ? 18.751 -11.555 -2.476 1.00 73.56 98 LYS A CA 1
ATOM 757 C C . LYS A 1 98 ? 19.653 -10.354 -2.707 1.00 73.56 98 LYS A C 1
ATOM 759 O O . LYS A 1 98 ? 20.764 -10.276 -2.186 1.00 73.56 98 LYS A O 1
ATOM 764 N N . GLN A 1 99 ? 19.141 -9.394 -3.468 1.00 79.38 99 GLN A N 1
ATOM 765 C CA . GLN A 1 99 ? 19.778 -8.099 -3.641 1.00 79.38 99 GLN A CA 1
ATOM 766 C C . GLN A 1 99 ? 19.026 -7.046 -2.819 1.00 79.38 99 GLN A C 1
ATOM 768 O O . GLN A 1 99 ? 17.792 -7.073 -2.756 1.00 79.38 99 GLN A O 1
ATOM 773 N N . PRO A 1 100 ? 19.741 -6.092 -2.206 1.00 82.94 100 PRO A N 1
ATOM 774 C CA . PRO A 1 100 ? 19.103 -4.976 -1.534 1.00 82.94 100 PRO A CA 1
ATOM 775 C C . PRO A 1 100 ? 18.289 -4.184 -2.557 1.00 82.94 100 PRO A C 1
ATOM 777 O O . PRO A 1 100 ? 18.688 -4.036 -3.718 1.00 82.94 100 PRO A O 1
ATOM 780 N N . LEU A 1 101 ? 17.148 -3.649 -2.127 1.00 85.00 101 LEU A N 1
ATOM 781 C CA . LEU A 1 101 ? 16.224 -2.931 -3.003 1.00 85.00 101 LEU A CA 1
ATOM 782 C C . LEU A 1 101 ? 16.915 -1.777 -3.750 1.00 85.00 101 LEU A C 1
ATOM 784 O O . LEU A 1 101 ? 16.652 -1.570 -4.930 1.00 85.00 101 LEU A O 1
ATOM 788 N N . SER A 1 102 ? 17.877 -1.106 -3.114 1.00 87.19 102 SER A N 1
ATOM 789 C CA . SER A 1 102 ? 18.700 -0.047 -3.717 1.00 87.19 102 SER A CA 1
ATOM 790 C C . SER A 1 102 ? 19.553 -0.511 -4.912 1.00 87.19 102 SER A C 1
ATOM 792 O O . SER A 1 102 ? 19.884 0.288 -5.793 1.00 87.19 102 SER A O 1
ATOM 794 N N . LYS A 1 103 ? 19.892 -1.807 -5.006 1.00 89.44 103 LYS A N 1
ATOM 795 C CA . LYS A 1 103 ? 20.567 -2.416 -6.171 1.00 89.44 103 LYS A CA 1
ATOM 796 C C . LYS A 1 103 ? 19.585 -2.847 -7.270 1.00 89.44 103 LYS A C 1
ATOM 798 O O . LYS A 1 103 ? 20.001 -3.019 -8.419 1.00 89.44 103 LYS A O 1
ATOM 803 N N . LEU A 1 104 ? 18.288 -2.911 -6.977 1.00 90.88 104 LEU A N 1
ATOM 804 C CA . LEU A 1 104 ? 17.246 -3.318 -7.924 1.00 90.88 104 LEU A CA 1
ATOM 805 C C . LEU A 1 104 ? 16.438 -2.144 -8.491 1.00 90.88 104 LEU A C 1
ATOM 807 O O . LEU A 1 104 ? 16.012 -2.207 -9.643 1.00 90.88 104 LEU A O 1
ATOM 811 N N . ALA A 1 105 ? 16.234 -1.088 -7.708 1.00 93.94 105 ALA A N 1
ATOM 812 C CA . ALA A 1 105 ? 15.351 0.021 -8.038 1.00 93.94 105 ALA A CA 1
ATOM 813 C C . ALA A 1 105 ? 15.952 1.376 -7.639 1.00 93.94 105 ALA A C 1
ATOM 815 O O . ALA A 1 105 ? 16.805 1.454 -6.753 1.00 93.94 105 ALA A O 1
ATOM 816 N N . ASP A 1 106 ? 15.488 2.428 -8.305 1.00 95.25 106 ASP A N 1
ATOM 817 C CA . ASP A 1 106 ? 15.859 3.820 -8.056 1.00 95.25 106 ASP A CA 1
ATOM 818 C C . ASP A 1 106 ? 14.667 4.574 -7.453 1.00 95.25 106 ASP A C 1
ATOM 820 O O . ASP A 1 106 ? 13.564 4.462 -7.994 1.00 95.25 106 ASP A O 1
ATOM 824 N N . PRO A 1 107 ? 14.841 5.341 -6.363 1.00 95.50 107 PRO A N 1
ATOM 825 C CA . PRO A 1 107 ? 13.771 6.176 -5.832 1.00 95.50 107 PRO A CA 1
ATOM 826 C C . PRO A 1 107 ? 13.432 7.281 -6.836 1.00 95.50 107 PRO A C 1
ATOM 828 O O . PRO A 1 107 ? 14.321 7.970 -7.336 1.00 95.50 107 PRO A O 1
ATOM 831 N N . VAL A 1 108 ? 12.145 7.443 -7.140 1.00 95.81 108 VAL A N 1
ATOM 832 C CA . VAL A 1 108 ? 11.666 8.442 -8.112 1.00 95.81 108 VAL A CA 1
ATOM 833 C C . VAL A 1 108 ? 10.741 9.476 -7.492 1.00 95.81 108 VAL A C 1
ATOM 835 O O . VAL A 1 108 ? 10.693 10.605 -7.967 1.00 95.81 108 VAL A O 1
ATOM 838 N N . TYR A 1 109 ? 10.012 9.117 -6.435 1.00 95.00 109 TYR A N 1
ATOM 839 C CA . TYR A 1 109 ? 9.068 10.025 -5.796 1.00 95.00 109 TYR A CA 1
ATOM 840 C C . TYR A 1 109 ? 8.811 9.623 -4.345 1.00 95.00 109 TYR A C 1
ATOM 842 O O . TYR A 1 109 ? 8.655 8.442 -4.041 1.00 95.00 109 TYR A O 1
ATOM 850 N N . VAL A 1 110 ? 8.727 10.602 -3.447 1.00 94.88 110 VAL A N 1
ATOM 851 C CA . VAL A 1 110 ? 8.375 10.401 -2.036 1.00 94.88 110 VAL A CA 1
ATOM 852 C C . VAL A 1 110 ? 7.343 11.442 -1.657 1.00 94.88 110 VAL A C 1
ATOM 854 O O . VAL A 1 110 ? 7.549 12.630 -1.900 1.00 94.88 110 VAL A O 1
ATOM 857 N N . ASN A 1 111 ? 6.247 11.012 -1.038 1.00 93.94 111 ASN A N 1
ATOM 858 C CA . ASN A 1 111 ? 5.263 11.944 -0.509 1.00 93.94 111 ASN A CA 1
ATOM 859 C C . ASN A 1 111 ? 4.528 11.379 0.708 1.00 93.94 111 ASN A C 1
ATOM 861 O O . ASN A 1 111 ? 4.426 10.165 0.904 1.00 93.94 111 ASN A O 1
ATOM 865 N N . ARG A 1 112 ? 3.998 12.294 1.517 1.00 94.62 112 ARG A N 1
ATOM 866 C CA . ARG A 1 112 ? 3.075 11.994 2.600 1.00 94.62 112 ARG A CA 1
ATOM 867 C C . ARG A 1 112 ? 1.647 12.096 2.088 1.00 94.62 112 ARG A C 1
ATOM 869 O O . ARG A 1 112 ? 1.225 13.140 1.598 1.00 94.62 112 ARG A O 1
ATOM 876 N N . PHE A 1 113 ? 0.891 11.019 2.248 1.00 93.25 113 PHE A N 1
ATOM 877 C CA . PHE A 1 113 ? -0.508 10.954 1.856 1.00 93.25 113 PHE A CA 1
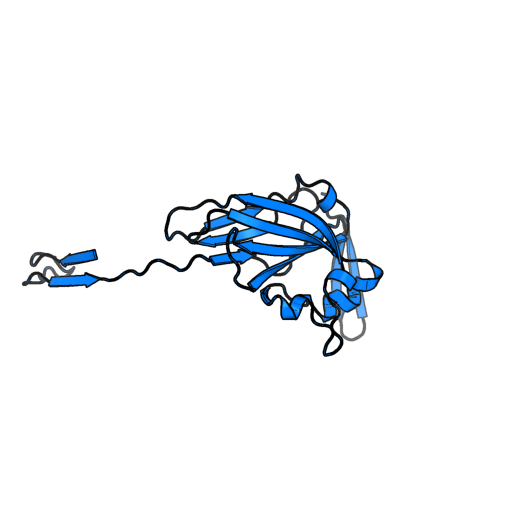ATOM 878 C C . PHE A 1 113 ? -1.402 11.004 3.087 1.00 93.25 113 PHE A C 1
ATOM 880 O O . PHE A 1 113 ? -1.207 10.254 4.047 1.00 93.25 113 PHE A O 1
ATOM 887 N N . ILE A 1 114 ? -2.407 11.875 3.035 1.00 92.81 114 ILE A N 1
ATOM 888 C CA . ILE A 1 114 ? -3.454 11.954 4.050 1.00 92.81 114 ILE A CA 1
ATOM 889 C C . ILE A 1 114 ? -4.450 10.826 3.785 1.00 92.81 114 ILE A C 1
ATOM 891 O O . ILE A 1 114 ? -4.960 10.673 2.675 1.00 92.81 114 ILE A O 1
ATOM 895 N N . LEU A 1 115 ? -4.723 10.038 4.817 1.00 91.25 115 LEU A N 1
ATOM 896 C CA . LEU A 1 115 ? -5.724 8.985 4.804 1.00 91.25 115 LEU A CA 1
ATOM 897 C C . LEU A 1 115 ? -6.980 9.473 5.526 1.00 91.25 115 LEU A C 1
ATOM 899 O O . LEU A 1 115 ? -6.914 10.126 6.566 1.00 91.25 115 LEU A O 1
ATOM 903 N N . GLY A 1 116 ? -8.142 9.156 4.959 1.00 85.31 116 GLY A N 1
ATOM 904 C CA . GLY A 1 116 ? -9.423 9.470 5.582 1.00 85.31 116 GLY A CA 1
ATOM 905 C C . GLY A 1 116 ? -9.824 8.468 6.669 1.00 85.31 116 GLY A C 1
ATOM 906 O O . GLY A 1 116 ? -9.103 7.521 6.982 1.00 85.31 116 GLY A O 1
ATOM 907 N N . GLY A 1 117 ? -11.039 8.649 7.185 1.00 86.06 117 GLY A N 1
ATOM 908 C CA . GLY A 1 117 ? -11.720 7.689 8.056 1.00 86.06 117 GLY A CA 1
ATOM 909 C C . GLY A 1 117 ? -11.962 8.185 9.476 1.00 86.06 117 GLY A C 1
ATOM 910 O O . GLY A 1 117 ? -11.229 9.021 10.004 1.00 86.06 117 GLY A O 1
ATOM 911 N N . LYS A 1 118 ? -13.031 7.678 10.098 1.00 89.19 118 LYS A N 1
ATOM 912 C CA . LYS A 1 118 ? -13.338 7.962 11.502 1.00 89.19 118 LYS A CA 1
ATOM 913 C C . LYS A 1 118 ? -12.560 7.022 12.421 1.00 89.19 118 LYS A C 1
ATOM 915 O O . LYS A 1 118 ? -12.003 6.003 12.011 1.00 89.19 118 LYS A O 1
ATOM 920 N N . GLN A 1 119 ? -12.544 7.358 13.706 1.00 88.56 119 GLN A N 1
ATOM 921 C CA . GLN A 1 119 ? -11.924 6.512 14.717 1.00 88.56 119 GLN A CA 1
ATOM 922 C C . GLN A 1 119 ? -12.570 5.115 14.736 1.00 88.56 119 GLN A C 1
ATOM 924 O O . GLN A 1 119 ? -13.789 4.980 14.803 1.00 88.56 119 GLN A O 1
ATOM 929 N N . ASN A 1 120 ? -11.728 4.082 14.734 1.00 88.50 120 ASN A N 1
ATOM 930 C CA . ASN A 1 120 ? -12.071 2.659 14.688 1.00 88.50 120 ASN A CA 1
ATOM 931 C C . ASN A 1 120 ? -12.870 2.234 13.446 1.00 88.50 120 ASN A C 1
ATOM 933 O O . ASN A 1 120 ? -13.535 1.200 13.465 1.00 88.50 120 ASN A O 1
ATOM 937 N N . GLU A 1 121 ? -12.768 2.995 12.359 1.00 89.88 121 GLU A N 1
ATOM 938 C CA . GLU A 1 121 ? -13.346 2.654 11.066 1.00 89.88 121 GLU A CA 1
ATOM 939 C C . GLU A 1 121 ? -12.245 2.166 10.121 1.00 89.88 121 GLU A C 1
ATOM 941 O O . GLU A 1 121 ? -11.208 2.812 9.961 1.00 89.88 121 GLU A O 1
ATOM 946 N N . ARG A 1 122 ? -12.458 1.001 9.502 1.00 92.25 122 ARG A N 1
ATOM 947 C CA . ARG A 1 122 ? -11.584 0.509 8.436 1.00 92.25 122 ARG A CA 1
ATOM 948 C C . ARG A 1 122 ? -12.031 1.144 7.126 1.00 92.25 122 ARG A C 1
ATOM 950 O O . ARG A 1 122 ? -13.144 0.873 6.683 1.00 92.25 122 ARG A O 1
ATOM 957 N N . VAL A 1 123 ? -11.154 1.912 6.488 1.00 93.38 123 VAL A N 1
ATOM 958 C CA . VAL A 1 123 ? -11.459 2.591 5.222 1.00 93.38 123 VAL A CA 1
ATOM 959 C C . VAL A 1 123 ? -10.540 2.132 4.100 1.00 93.38 123 VAL A C 1
ATOM 961 O O . VAL A 1 123 ? -9.403 1.721 4.338 1.00 93.38 123 VAL A O 1
ATOM 964 N N . LEU A 1 124 ? -11.049 2.204 2.871 1.00 92.00 124 LEU A N 1
ATOM 965 C CA . LEU A 1 124 ? -10.285 2.012 1.644 1.00 92.00 124 LEU A CA 1
ATOM 966 C C . LEU A 1 124 ? -10.070 3.383 0.997 1.00 92.00 124 LEU A C 1
ATOM 968 O O . LEU A 1 124 ? -11.026 4.000 0.534 1.00 92.00 124 LEU A O 1
ATOM 972 N N . THR A 1 125 ? -8.823 3.839 0.966 1.00 91.06 125 THR A N 1
ATOM 973 C CA . THR A 1 125 ? -8.400 5.086 0.313 1.00 91.06 125 THR A CA 1
ATOM 974 C C . THR A 1 125 ? -7.589 4.739 -0.930 1.00 91.06 125 THR A C 1
ATOM 976 O O . THR A 1 125 ? -6.882 3.735 -0.935 1.00 91.06 125 THR A O 1
ATOM 979 N N . TYR A 1 126 ? -7.664 5.547 -1.984 1.00 90.12 126 TYR A N 1
ATOM 980 C CA . TYR A 1 126 ? -6.821 5.376 -3.167 1.00 90.12 126 TYR A CA 1
ATOM 981 C C . TYR A 1 126 ? -5.791 6.501 -3.230 1.00 90.12 126 TYR A C 1
ATOM 983 O O . TYR A 1 126 ? -6.157 7.672 -3.160 1.00 90.12 126 TYR A O 1
ATOM 991 N N . LEU A 1 127 ? -4.511 6.145 -3.337 1.00 89.75 127 LEU A N 1
ATOM 992 C CA . LEU A 1 127 ? -3.435 7.119 -3.494 1.00 89.75 127 LEU A CA 1
ATOM 993 C C . LEU A 1 127 ? -3.389 7.600 -4.951 1.00 89.75 127 LEU A C 1
ATOM 995 O O . LEU A 1 127 ? -3.277 6.748 -5.839 1.00 89.75 127 LEU A O 1
ATOM 999 N N . PRO A 1 128 ? -3.440 8.919 -5.215 1.00 88.00 128 PRO A N 1
ATOM 1000 C CA . PRO A 1 128 ? -3.445 9.458 -6.571 1.00 88.00 128 PRO A CA 1
ATOM 1001 C C . PRO A 1 128 ? -2.055 9.320 -7.202 1.00 88.00 128 PRO A C 1
ATOM 1003 O O . PRO A 1 128 ? -1.192 10.179 -7.051 1.00 88.00 128 PRO A O 1
ATOM 1006 N N . THR A 1 129 ? -1.817 8.212 -7.904 1.00 85.62 129 THR A N 1
ATOM 1007 C CA . THR A 1 129 ? -0.553 7.983 -8.624 1.00 85.62 129 THR A CA 1
ATOM 1008 C C . THR A 1 129 ? -0.535 8.626 -10.006 1.00 85.62 129 THR A C 1
ATOM 1010 O O . THR A 1 129 ? 0.533 8.798 -10.579 1.00 85.62 129 THR A O 1
ATOM 1013 N N . GLN A 1 130 ? -1.704 8.974 -10.550 1.00 80.50 130 GLN A N 1
ATOM 1014 C CA . GLN A 1 130 ? -1.840 9.518 -11.904 1.00 80.50 130 GLN A CA 1
ATOM 1015 C C . GLN A 1 130 ? -1.337 10.955 -12.023 1.00 80.50 130 GLN A C 1
ATOM 1017 O O . GLN A 1 130 ? -0.822 11.327 -13.070 1.00 80.50 130 GLN A O 1
ATOM 1022 N N . ASP A 1 131 ? -1.438 11.742 -10.954 1.00 83.88 131 ASP A N 1
ATOM 1023 C CA . ASP A 1 131 ? -1.002 13.142 -10.948 1.00 83.88 131 ASP A CA 1
ATOM 1024 C C . ASP A 1 131 ? 0.521 13.281 -10.772 1.00 83.88 131 ASP A C 1
ATOM 1026 O O . ASP A 1 131 ? 1.066 14.384 -10.828 1.00 83.88 131 ASP A O 1
ATOM 1030 N N . ILE A 1 132 ? 1.225 12.163 -10.562 1.00 88.75 132 ILE A N 1
ATOM 1031 C CA . ILE A 1 132 ? 2.667 12.122 -10.327 1.00 88.75 132 ILE A CA 1
ATOM 1032 C C . ILE A 1 132 ? 3.363 11.802 -11.648 1.00 88.75 132 ILE A C 1
ATOM 1034 O O . ILE A 1 132 ? 3.335 10.665 -12.122 1.00 88.75 132 ILE A O 1
ATOM 1038 N N . LYS A 1 133 ? 4.009 12.810 -12.237 1.00 90.00 133 LYS A N 1
ATOM 1039 C CA . LYS A 1 133 ? 4.658 12.723 -13.553 1.00 90.00 133 LYS A CA 1
ATOM 1040 C C . LYS A 1 133 ? 5.671 11.576 -13.634 1.00 90.00 133 LYS A C 1
ATOM 1042 O O . LYS A 1 133 ? 5.722 10.863 -14.628 1.00 90.00 133 LYS A O 1
ATOM 1047 N N . GLU A 1 134 ? 6.445 11.361 -12.576 1.00 90.50 134 GLU A N 1
ATOM 1048 C CA . GLU A 1 134 ? 7.481 10.327 -12.487 1.00 90.50 134 GLU A CA 1
ATOM 1049 C C . GLU A 1 134 ? 6.911 8.898 -12.529 1.00 90.50 134 GLU A C 1
ATOM 1051 O O . GLU A 1 134 ? 7.624 7.955 -12.883 1.00 90.50 134 GLU A O 1
ATOM 1056 N N . LEU A 1 135 ? 5.628 8.734 -12.186 1.00 88.94 135 LEU A N 1
ATOM 1057 C CA . LEU A 1 135 ? 4.908 7.457 -12.204 1.00 88.94 135 LEU A CA 1
ATOM 1058 C C . LEU A 1 135 ? 4.114 7.233 -13.499 1.00 88.94 135 LEU A C 1
ATOM 1060 O O . LEU A 1 135 ? 3.434 6.219 -13.614 1.00 88.94 135 LEU A O 1
ATOM 1064 N N . GLN A 1 136 ? 4.170 8.156 -14.463 1.00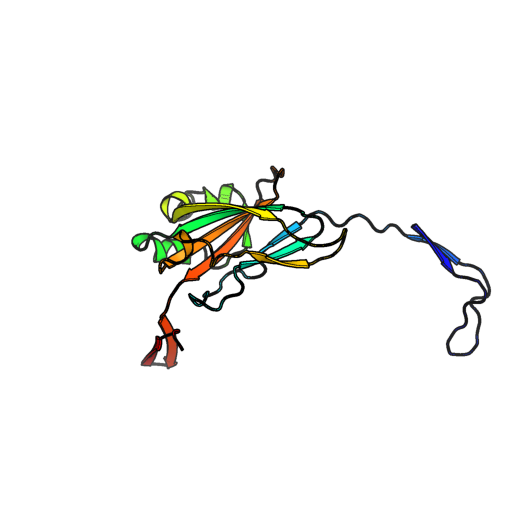 87.44 136 GLN A N 1
ATOM 1065 C CA . GLN A 1 136 ? 3.501 8.001 -15.762 1.00 87.44 136 GLN A CA 1
ATOM 1066 C C . GLN A 1 136 ? 4.381 7.301 -16.805 1.00 87.44 136 GLN A C 1
ATOM 1068 O O . GLN A 1 136 ? 3.866 6.801 -17.805 1.00 87.44 136 GLN A O 1
ATOM 1073 N N . GLU A 1 137 ? 5.696 7.260 -16.584 1.00 88.56 137 GLU A N 1
ATOM 1074 C CA . GLU A 1 137 ? 6.628 6.581 -17.481 1.00 88.56 137 GLU A CA 1
ATOM 1075 C C . GLU A 1 137 ? 6.370 5.061 -17.482 1.00 88.56 137 GLU A C 1
ATOM 1077 O O . GLU A 1 137 ? 6.174 4.465 -16.420 1.00 88.56 137 GLU A O 1
ATOM 1082 N N . PRO A 1 138 ? 6.392 4.383 -18.643 1.00 89.19 138 PRO A N 1
ATOM 1083 C CA . PRO A 1 138 ? 6.225 2.936 -18.684 1.00 89.19 138 PRO A CA 1
ATOM 1084 C C . PRO A 1 138 ? 7.296 2.212 -17.860 1.00 89.19 138 PRO A C 1
ATOM 1086 O O . PRO A 1 138 ? 8.497 2.473 -17.984 1.00 89.19 138 PRO A O 1
ATOM 1089 N N . GLY A 1 139 ? 6.878 1.275 -17.014 1.00 90.06 139 GLY A N 1
ATOM 1090 C CA . GLY A 1 139 ? 7.806 0.549 -16.156 1.00 90.06 139 GLY A CA 1
ATOM 1091 C C . GLY A 1 139 ? 7.156 -0.171 -14.985 1.00 90.06 139 GLY A C 1
ATOM 1092 O O . GLY A 1 139 ? 5.954 -0.073 -14.734 1.00 90.06 139 GLY A O 1
ATOM 1093 N N . LEU A 1 140 ? 7.990 -0.918 -14.262 1.00 91.44 140 LEU A N 1
ATOM 1094 C CA . LEU A 1 140 ? 7.628 -1.538 -12.996 1.00 91.44 140 LEU A CA 1
ATOM 1095 C C . LEU A 1 140 ? 8.023 -0.610 -11.849 1.00 91.44 140 LEU A C 1
ATOM 1097 O O . LEU A 1 140 ? 9.181 -0.202 -11.738 1.00 91.44 140 LEU A O 1
ATOM 1101 N N . TYR A 1 141 ? 7.066 -0.333 -10.977 1.00 92.12 141 TYR A N 1
ATOM 1102 C CA . TYR A 1 141 ? 7.243 0.498 -9.801 1.00 92.12 141 TYR A CA 1
ATOM 1103 C C . TYR A 1 141 ? 7.027 -0.314 -8.533 1.00 92.12 141 TYR A C 1
ATOM 1105 O O . TYR A 1 141 ? 6.186 -1.214 -8.475 1.00 92.12 141 TYR A O 1
ATOM 1113 N N . PHE A 1 142 ? 7.781 0.035 -7.500 1.00 92.31 142 PHE A N 1
ATOM 1114 C CA . PHE A 1 142 ? 7.692 -0.523 -6.165 1.00 92.31 142 PHE A CA 1
ATOM 1115 C C . PHE A 1 142 ? 7.341 0.591 -5.184 1.00 92.31 142 PHE A C 1
ATOM 1117 O O . PHE A 1 142 ? 8.051 1.586 -5.097 1.00 92.31 142 PHE A O 1
ATOM 1124 N N . ALA A 1 143 ? 6.236 0.433 -4.466 1.00 92.25 143 ALA A N 1
ATOM 1125 C CA . ALA A 1 143 ? 5.786 1.351 -3.435 1.00 92.25 143 ALA A CA 1
ATOM 1126 C C . ALA A 1 143 ? 6.122 0.775 -2.058 1.00 92.25 143 ALA A C 1
ATOM 1128 O O . ALA A 1 143 ? 5.742 -0.354 -1.737 1.00 92.25 143 ALA A O 1
ATOM 1129 N N . VAL A 1 144 ? 6.809 1.569 -1.244 1.00 92.12 144 VAL A N 1
ATOM 1130 C CA . VAL A 1 144 ? 7.174 1.256 0.136 1.00 92.12 144 VAL A CA 1
ATOM 1131 C C . VAL A 1 144 ? 6.461 2.248 1.040 1.00 92.12 144 VAL A C 1
ATOM 1133 O O . VAL A 1 144 ? 6.695 3.451 0.968 1.00 92.12 144 VAL A O 1
ATOM 1136 N N . MET A 1 145 ? 5.563 1.746 1.880 1.00 92.31 145 MET A N 1
ATOM 1137 C CA . MET A 1 145 ? 4.750 2.548 2.782 1.00 92.31 145 MET A CA 1
ATOM 1138 C C . MET A 1 145 ? 5.164 2.326 4.231 1.00 92.31 145 MET A C 1
ATOM 1140 O O . MET A 1 145 ? 5.307 1.189 4.689 1.00 92.31 145 MET A O 1
ATOM 1144 N N . LYS A 1 146 ? 5.253 3.424 4.979 1.00 92.50 146 LYS A N 1
ATOM 1145 C CA . LYS A 1 146 ? 5.358 3.420 6.440 1.00 92.50 146 LYS A CA 1
ATOM 1146 C C . LYS A 1 146 ? 4.332 4.365 7.052 1.00 92.50 146 LYS A C 1
ATOM 1148 O O . LYS A 1 146 ? 3.895 5.338 6.437 1.00 92.50 146 LYS A O 1
ATOM 1153 N N . ARG A 1 147 ? 3.945 4.092 8.296 1.00 90.38 147 ARG A N 1
ATOM 1154 C CA . ARG A 1 147 ? 3.069 4.996 9.052 1.00 90.38 147 ARG A CA 1
ATOM 1155 C C . ARG A 1 147 ? 3.869 6.218 9.487 1.00 90.38 147 ARG A C 1
ATOM 1157 O O . ARG A 1 147 ? 4.959 6.064 10.040 1.00 90.38 147 ARG A O 1
ATOM 1164 N N . ALA A 1 148 ? 3.321 7.411 9.279 1.00 86.00 148 ALA A N 1
ATOM 1165 C CA . ALA A 1 148 ? 3.998 8.627 9.703 1.00 86.00 148 ALA A CA 1
ATOM 1166 C C . ALA A 1 148 ? 4.188 8.634 11.230 1.00 86.00 148 ALA A C 1
ATOM 1168 O O . ALA A 1 148 ? 3.310 8.211 11.987 1.00 86.00 148 ALA A O 1
ATOM 1169 N N . GLY A 1 149 ? 5.364 9.070 11.683 1.00 81.81 149 GLY A N 1
ATOM 1170 C CA . GLY A 1 149 ? 5.715 9.096 13.107 1.00 81.81 149 GLY A CA 1
ATOM 1171 C C . GLY A 1 149 ? 5.895 7.716 13.752 1.00 81.81 149 GLY A C 1
ATOM 1172 O O . GLY A 1 149 ? 6.082 7.640 14.966 1.00 81.81 149 GLY A O 1
ATOM 1173 N N . SER A 1 150 ? 5.849 6.627 12.977 1.00 81.06 150 SER A N 1
ATOM 1174 C CA . SER A 1 150 ? 6.177 5.294 13.469 1.00 81.06 150 SER A CA 1
ATOM 1175 C C . SER A 1 150 ? 7.613 4.916 13.131 1.00 81.06 150 SER A C 1
ATOM 1177 O O . SER A 1 150 ? 8.087 5.141 12.020 1.00 81.06 150 SER A O 1
ATOM 1179 N N . PHE A 1 151 ? 8.288 4.333 14.117 1.00 76.56 151 PHE A N 1
ATOM 1180 C CA . PHE A 1 151 ? 9.639 3.783 14.004 1.00 76.56 151 PHE A CA 1
ATOM 1181 C C . PHE A 1 151 ? 9.617 2.258 14.150 1.00 76.56 151 PHE A C 1
ATOM 1183 O O . PHE A 1 151 ? 10.622 1.647 14.511 1.00 76.56 151 PHE A O 1
ATOM 1190 N N . ASP A 1 152 ? 8.455 1.629 13.934 1.00 73.50 152 ASP A N 1
ATOM 1191 C CA . ASP A 1 152 ? 8.437 0.191 13.741 1.00 73.50 152 ASP A CA 1
ATOM 1192 C C . ASP A 1 152 ? 9.154 -0.109 12.419 1.00 73.50 152 ASP A C 1
ATOM 1194 O O . ASP A 1 152 ? 8.853 0.471 11.384 1.00 73.50 152 ASP A O 1
ATOM 1198 N N . ASN A 1 153 ? 10.147 -0.999 12.441 1.00 67.94 153 ASN A N 1
ATOM 1199 C CA . ASN A 1 153 ? 10.931 -1.371 11.253 1.00 67.94 153 ASN A CA 1
ATOM 1200 C C . ASN A 1 153 ? 10.113 -2.208 10.240 1.00 67.94 153 ASN A C 1
ATOM 1202 O O . ASN A 1 153 ? 10.659 -3.106 9.597 1.00 67.94 153 ASN A O 1
ATOM 1206 N N . GLY A 1 154 ? 8.799 -1.983 10.156 1.00 79.44 154 GLY A N 1
ATOM 1207 C CA . GLY A 1 154 ? 7.849 -2.699 9.322 1.00 79.44 154 GLY A CA 1
ATOM 1208 C C . GLY A 1 154 ? 7.291 -1.795 8.232 1.00 79.44 154 GLY A C 1
ATOM 1209 O O . GLY A 1 154 ? 6.599 -0.819 8.510 1.00 79.44 154 GLY A O 1
ATOM 1210 N N . PHE A 1 155 ? 7.547 -2.175 6.989 1.00 88.38 155 PHE A N 1
ATOM 1211 C CA . PHE A 1 155 ? 7.043 -1.508 5.801 1.00 88.38 155 PHE A CA 1
ATOM 1212 C C . PHE A 1 155 ? 5.943 -2.348 5.174 1.00 88.38 155 PHE A C 1
ATOM 1214 O O . PHE A 1 155 ? 6.013 -3.578 5.170 1.00 88.38 155 PHE A O 1
ATOM 1221 N N . ASP A 1 156 ? 4.932 -1.697 4.620 1.00 90.12 156 ASP A N 1
ATOM 1222 C CA . ASP A 1 156 ? 4.004 -2.355 3.710 1.00 90.12 156 ASP A CA 1
ATOM 1223 C C . ASP A 1 156 ? 4.465 -2.084 2.281 1.00 90.12 156 ASP A C 1
ATOM 1225 O O . ASP A 1 156 ? 4.848 -0.961 1.954 1.00 90.12 156 ASP A O 1
ATOM 1229 N N . THR A 1 157 ? 4.505 -3.116 1.445 1.00 90.38 157 THR A N 1
ATOM 1230 C CA . THR A 1 157 ? 5.076 -3.015 0.102 1.00 90.38 157 THR A CA 1
ATOM 1231 C C . THR A 1 157 ? 4.120 -3.535 -0.944 1.00 90.38 157 THR A C 1
ATOM 1233 O O . THR A 1 157 ? 3.498 -4.576 -0.756 1.00 90.38 157 THR A O 1
ATOM 1236 N N . ALA A 1 158 ? 4.048 -2.844 -2.071 1.00 89.62 158 ALA A N 1
ATOM 1237 C CA . ALA A 1 158 ? 3.311 -3.288 -3.241 1.00 89.62 158 ALA A CA 1
ATOM 1238 C C . ALA A 1 158 ? 4.108 -2.940 -4.495 1.00 89.62 158 ALA A C 1
ATOM 1240 O O . ALA A 1 158 ? 4.873 -1.981 -4.507 1.00 89.62 158 ALA A O 1
ATOM 1241 N N . PHE A 1 159 ? 3.921 -3.706 -5.562 1.00 88.75 159 PHE A N 1
ATOM 1242 C CA . PHE A 1 159 ? 4.420 -3.330 -6.879 1.00 88.75 159 PHE A CA 1
ATOM 1243 C C . PHE A 1 159 ? 3.259 -3.119 -7.838 1.00 88.75 159 PHE A C 1
ATOM 1245 O O . PHE A 1 159 ? 2.198 -3.743 -7.715 1.00 88.75 159 PHE A O 1
ATOM 1252 N N . PHE A 1 160 ? 3.479 -2.250 -8.812 1.00 87.38 160 PHE A N 1
ATOM 1253 C CA . PHE A 1 160 ? 2.546 -2.028 -9.897 1.00 87.38 160 PHE A CA 1
ATOM 1254 C C . PHE A 1 160 ? 3.280 -1.747 -11.200 1.00 87.38 160 PHE A C 1
ATOM 1256 O O . PHE A 1 160 ? 4.384 -1.207 -11.205 1.00 87.38 160 PHE A O 1
ATOM 1263 N N . THR A 1 161 ? 2.654 -2.122 -12.308 1.00 87.12 161 THR A N 1
ATOM 1264 C CA . THR A 1 161 ? 3.206 -1.897 -13.646 1.00 87.12 161 THR A CA 1
ATOM 1265 C C . THR A 1 161 ? 2.399 -0.827 -14.351 1.00 87.12 161 THR A C 1
ATOM 1267 O O . THR A 1 161 ? 1.171 -0.910 -14.382 1.00 87.12 161 THR A O 1
ATOM 1270 N N . VAL A 1 162 ? 3.094 0.137 -14.943 1.00 87.50 162 VAL A N 1
ATOM 1271 C CA . VAL A 1 162 ? 2.528 1.141 -15.842 1.00 87.50 162 VAL A CA 1
ATOM 1272 C C . VAL A 1 162 ? 2.885 0.718 -17.258 1.00 87.50 162 VAL A C 1
ATOM 1274 O O . VAL A 1 162 ? 4.060 0.638 -17.615 1.00 87.50 162 VAL A O 1
ATOM 1277 N N . SER A 1 163 ? 1.873 0.359 -18.044 1.00 84.50 163 SER A N 1
ATOM 1278 C CA . SER A 1 163 ? 2.045 -0.074 -19.430 1.00 84.50 163 SER A CA 1
ATOM 1279 C C . SER A 1 163 ? 0.780 0.196 -20.238 1.00 84.50 163 SER A C 1
ATOM 1281 O O . SER A 1 163 ? -0.332 0.190 -19.709 1.00 84.50 163 SER A O 1
ATOM 1283 N N . ASP A 1 164 ? 0.970 0.422 -21.531 1.00 81.50 164 ASP A N 1
ATOM 1284 C CA . ASP A 1 164 ? -0.051 0.483 -22.570 1.00 81.50 164 ASP A CA 1
ATOM 1285 C C . ASP A 1 164 ? -0.214 -0.856 -23.316 1.00 81.50 164 ASP A C 1
ATOM 1287 O O . ASP A 1 164 ? -1.039 -0.950 -24.222 1.00 81.50 164 ASP A O 1
ATOM 1291 N N . ILE A 1 165 ? 0.520 -1.906 -22.923 1.00 81.00 165 ILE A N 1
ATOM 1292 C CA . ILE A 1 165 ? 0.480 -3.233 -23.547 1.00 81.00 165 ILE A CA 1
ATOM 1293 C C . ILE A 1 165 ? -0.202 -4.238 -22.616 1.00 81.00 165 ILE A C 1
ATOM 1295 O O . ILE A 1 165 ? 0.238 -4.495 -21.495 1.00 81.00 165 ILE A O 1
ATOM 1299 N N . GLY A 1 166 ? -1.252 -4.879 -23.121 1.00 81.81 166 GLY A N 1
ATOM 1300 C CA . GLY A 1 166 ? -1.886 -6.043 -22.518 1.00 81.81 166 GLY A CA 1
ATOM 1301 C C . GLY A 1 166 ? -1.363 -7.326 -23.159 1.00 81.81 166 GLY A C 1
ATOM 1302 O O . GLY A 1 166 ? -1.457 -7.498 -24.375 1.00 81.81 166 GLY A O 1
ATOM 1303 N N . LEU A 1 167 ? -0.834 -8.244 -22.347 1.00 83.88 167 LEU A N 1
ATOM 1304 C CA . LEU A 1 167 ? -0.356 -9.551 -22.799 1.00 83.88 167 LEU A CA 1
ATOM 1305 C C . LEU A 1 167 ? -1.295 -10.658 -22.314 1.00 83.88 167 LEU A C 1
ATOM 1307 O O . LEU A 1 167 ? -1.488 -10.835 -21.113 1.00 83.88 167 LEU A O 1
ATOM 1311 N N . HIS A 1 168 ? -1.827 -11.452 -23.239 1.00 86.12 168 HIS A N 1
ATOM 1312 C CA . HIS A 1 168 ? -2.618 -12.636 -22.931 1.00 86.12 168 HIS A CA 1
ATOM 1313 C C . HIS A 1 168 ? -1.926 -13.884 -23.480 1.00 86.12 168 HIS A C 1
ATOM 1315 O O . HIS A 1 168 ? -1.739 -14.023 -24.688 1.00 86.12 168 HIS A O 1
ATOM 1321 N N . THR A 1 169 ? -1.580 -14.827 -22.604 1.00 86.75 169 THR A N 1
ATOM 1322 C CA . THR A 1 169 ? -0.921 -16.080 -22.991 1.00 86.75 169 THR A CA 1
ATOM 1323 C C . THR A 1 169 ? -1.837 -17.281 -22.755 1.00 86.75 169 THR A C 1
ATOM 1325 O O . THR A 1 169 ? -2.573 -17.342 -21.773 1.00 86.75 169 THR A O 1
ATOM 1328 N N . ARG A 1 170 ? -1.836 -18.244 -23.682 1.00 90.75 170 ARG A N 1
ATOM 1329 C CA . ARG A 1 170 ? -2.503 -19.546 -23.537 1.00 90.75 170 ARG A CA 1
ATOM 1330 C C . ARG A 1 170 ? -1.469 -20.640 -23.746 1.00 90.75 170 ARG A C 1
ATOM 1332 O O . ARG A 1 170 ? -0.958 -20.803 -24.854 1.00 90.75 170 ARG A O 1
ATOM 1339 N N . ALA A 1 171 ? -1.158 -21.364 -22.678 1.00 90.25 171 ALA A N 1
ATOM 1340 C CA . ALA A 1 171 ? -0.253 -22.501 -22.719 1.00 90.25 171 ALA A CA 1
ATOM 1341 C C . ALA A 1 171 ? -1.040 -23.792 -22.993 1.00 90.25 171 ALA A C 1
ATOM 1343 O O . ALA A 1 171 ? -1.963 -24.143 -22.260 1.00 90.25 171 ALA A O 1
ATOM 1344 N N . TYR A 1 172 ? -0.656 -24.490 -24.054 1.00 90.56 172 TYR A N 1
ATOM 1345 C CA . TYR A 1 172 ? -1.061 -25.852 -24.388 1.00 90.56 172 TYR A CA 1
ATOM 1346 C C . TYR A 1 172 ? 0.151 -26.776 -24.229 1.00 90.56 172 TYR A C 1
ATOM 1348 O O . TYR A 1 172 ? 1.277 -26.297 -24.122 1.00 90.56 172 TYR A O 1
ATOM 1356 N N . LYS A 1 173 ? -0.070 -28.098 -24.264 1.00 88.88 173 LYS A N 1
ATOM 1357 C CA . LYS A 1 173 ? 0.973 -29.115 -24.034 1.00 88.88 173 LYS A CA 1
ATOM 1358 C C . LYS A 1 173 ? 2.280 -28.842 -24.796 1.00 88.88 173 LYS A C 1
ATOM 1360 O O . LYS A 1 173 ? 3.339 -28.873 -24.187 1.00 88.88 173 LYS A O 1
ATOM 1365 N N . ASP A 1 174 ? 2.170 -28.493 -26.080 1.00 93.62 174 ASP A N 1
ATOM 1366 C CA . ASP A 1 174 ? 3.321 -28.288 -26.972 1.00 93.62 174 ASP A CA 1
ATOM 1367 C C . ASP A 1 174 ? 3.309 -26.911 -27.667 1.00 93.62 174 ASP A C 1
ATOM 1369 O O . ASP A 1 174 ? 4.043 -26.684 -28.627 1.00 93.62 174 ASP A O 1
ATOM 1373 N N . LYS A 1 175 ? 2.424 -25.990 -27.253 1.00 92.25 175 LYS A N 1
ATOM 1374 C CA . LYS A 1 175 ? 2.246 -24.685 -27.915 1.00 92.25 175 LYS A CA 1
ATOM 1375 C C . LYS A 1 175 ? 1.985 -23.579 -26.906 1.00 92.25 175 LYS A C 1
ATOM 1377 O O . LYS A 1 175 ? 1.171 -23.741 -26.004 1.00 92.25 175 LYS A O 1
ATOM 1382 N N . LEU A 1 176 ? 2.594 -22.420 -27.126 1.00 90.50 176 LEU A N 1
ATOM 1383 C CA . LEU A 1 176 ? 2.288 -21.194 -26.400 1.00 90.50 176 LEU A CA 1
ATOM 1384 C C . LEU A 1 176 ? 1.685 -20.188 -27.381 1.00 90.50 176 LEU A C 1
ATOM 1386 O O . LEU A 1 176 ? 2.350 -19.761 -28.321 1.00 90.50 176 LEU A O 1
ATOM 1390 N N . PHE A 1 177 ? 0.422 -19.826 -27.179 1.00 89.88 177 PHE A N 1
ATOM 1391 C CA . PHE A 1 177 ? -0.205 -18.738 -27.920 1.00 89.88 177 PHE A CA 1
ATOM 1392 C C . PHE A 1 177 ? -0.069 -17.449 -27.120 1.00 89.88 177 PHE A C 1
ATOM 1394 O O . PHE A 1 177 ? -0.459 -17.405 -25.954 1.00 89.88 177 PHE A O 1
ATOM 1401 N N . VAL A 1 178 ? 0.470 -16.408 -27.744 1.00 90.19 178 VAL A N 1
ATOM 1402 C CA . VAL A 1 178 ? 0.681 -15.098 -27.128 1.00 90.19 178 VAL A CA 1
ATOM 1403 C C . VAL A 1 178 ? -0.072 -14.065 -27.952 1.00 90.19 178 VAL A C 1
ATOM 1405 O O . VAL A 1 178 ? 0.133 -13.964 -29.158 1.00 90.19 178 VAL A O 1
ATOM 1408 N N . HIS A 1 179 ? -0.955 -13.313 -27.304 1.00 88.75 179 HIS A N 1
ATOM 1409 C CA . HIS A 1 179 ? -1.695 -12.216 -27.907 1.00 88.75 179 HIS A CA 1
ATOM 1410 C C . HIS A 1 179 ? -1.336 -10.913 -27.198 1.00 88.75 179 HIS A C 1
ATOM 1412 O O . HIS A 1 179 ? -1.419 -10.831 -25.973 1.00 88.75 179 HIS A O 1
ATOM 1418 N N . THR A 1 180 ? -0.939 -9.910 -27.973 1.00 87.00 180 THR A N 1
ATOM 1419 C CA . THR A 1 180 ? -0.643 -8.555 -27.502 1.00 87.00 180 THR A CA 1
ATOM 1420 C C . THR A 1 180 ? -1.718 -7.608 -28.002 1.00 87.00 180 THR A C 1
ATOM 1422 O O . THR A 1 180 ? -1.960 -7.543 -29.208 1.00 87.00 180 THR A O 1
ATOM 1425 N N . ALA A 1 181 ? -2.330 -6.863 -27.091 1.00 84.25 181 ALA A N 1
ATOM 1426 C CA . ALA A 1 181 ? -3.313 -5.837 -27.403 1.00 84.25 181 ALA A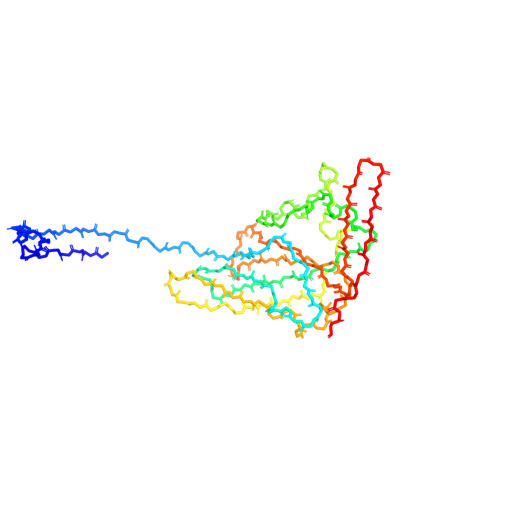 CA 1
ATOM 1427 C C . ALA A 1 181 ? -2.900 -4.507 -26.767 1.00 84.25 181 ALA A C 1
ATOM 1429 O O . ALA A 1 181 ? -2.252 -4.493 -25.720 1.00 84.25 181 ALA A O 1
ATOM 1430 N N . SER A 1 182 ? -3.283 -3.396 -27.393 1.00 80.44 182 SER A N 1
ATOM 1431 C CA . SER A 1 182 ? -3.177 -2.080 -26.762 1.00 80.44 182 SER A CA 1
ATOM 1432 C C . SER A 1 182 ? -4.191 -1.972 -25.621 1.00 80.44 182 SER A C 1
ATOM 1434 O O . SER A 1 182 ? -5.320 -2.445 -25.747 1.00 80.44 182 SER A O 1
ATOM 1436 N N . LEU A 1 183 ? -3.788 -1.345 -24.518 1.00 74.38 183 LEU A N 1
ATOM 1437 C CA . LEU A 1 183 ? -4.663 -0.963 -23.407 1.00 74.38 183 LEU A CA 1
ATOM 1438 C C . LEU A 1 183 ? -5.253 0.444 -23.588 1.00 74.38 183 LEU A C 1
ATOM 1440 O O . LEU A 1 183 ? -6.029 0.885 -22.745 1.00 74.38 183 LEU A O 1
ATOM 1444 N N . GLN A 1 184 ? -4.890 1.153 -24.662 1.00 67.50 184 GLN A N 1
ATOM 1445 C CA . GLN A 1 184 ? -5.586 2.368 -25.082 1.00 67.50 184 GLN A CA 1
ATOM 1446 C C . GLN A 1 184 ? -6.860 1.955 -25.828 1.00 67.50 184 GLN A C 1
ATOM 1448 O O . GLN A 1 184 ? -6.769 1.438 -26.944 1.00 67.50 184 GLN A O 1
ATOM 1453 N N . SER A 1 185 ? -8.023 2.140 -25.196 1.00 54.38 185 SER A N 1
ATOM 1454 C CA . SER A 1 185 ? -9.328 2.092 -25.869 1.00 54.38 185 SER A CA 1
ATOM 1455 C C . SER A 1 185 ? -9.719 3.464 -26.391 1.00 54.38 185 SER A C 1
ATOM 1457 O O . SER A 1 185 ? -9.566 4.422 -25.597 1.00 54.38 185 SER A O 1
#

Radius of gyration: 23.71 Å; chains: 1; bounding box: 66×42×64 Å